Protein AF-A0A835VQT1-F1 (afdb_monomer_lite)

Foldseek 3Di:
DDPLPPAFLPHVVLVVVLVVLVVVLVVVLVVLVVLVVVLVVCVVPVVVVVDDPVRSVVSVVVSVVVNVLSVLLNVLSCLLNPDDPDDPPVRVVVVVVDPVVVVVVVVVVVVSRVVNSVSVVVVVVSVVVVVVVVVVVVVVVVVVVVVVVVVVVVVVVVVVVVVVVVVVVVVVVVVVPDVVVVVVVVVVVVVVVVVVVVVVD

pLDDT: mean 79.51, std 12.76, range [36.41, 96.0]

Secondary structure (DSSP, 8-state):
--TTTT--TT-HHHHHHHHHHHHHHHHHHHHHHHHHHHHHHHHHSGGGTT--HHHHHHHHHHHHHHHHHHHHHHHHHHHHHSPPP---HHHHHHHTT-HHHHHHHHHHHHHHHHHHHHHHHHHHHHHHHHHHHHHHHHHHHHHHHHHHHHHHHHHHHHHHHHHHHHHHHHHHHHHHT-HHHHHHHHHHHHHHHHHHHHH--

Sequence (201 aa):
MSRFHGLTATNPERKKIAQSVEEGCGSLSWQLNELDTAVDRASENPQRFNLTPEELSSRRRWITNTRRQLDGMKDTLRTATAPPPAVSAAESKAIAQNDKFLTGQYESQQLVMKRQDADLEDIEQAVIRIGRQGREIGNELAEQERMLDELDQDVDTTGSRLKAAQKKMSELIRKSGSNTQLVLIVVLIVILVVLATFAFM

Structure (mmCIF, N/CA/C/O backbone):
data_AF-A0A835VQT1-F1
#
_entry.id   AF-A0A835VQT1-F1
#
loop_
_atom_site.group_PDB
_atom_site.id
_atom_site.type_symbol
_atom_site.label_atom_id
_atom_site.label_alt_id
_atom_site.label_comp_id
_atom_site.label_asym_id
_atom_site.label_entity_id
_atom_site.label_seq_id
_atom_site.pdbx_PDB_ins_code
_atom_site.Cartn_x
_atom_site.Cartn_y
_atom_site.Cartn_z
_atom_site.occupancy
_atom_site.B_iso_or_equiv
_atom_site.auth_seq_id
_atom_site.auth_comp_id
_atom_site.auth_asym_id
_atom_site.auth_atom_id
_atom_site.pdbx_PDB_model_num
ATOM 1 N N . MET A 1 1 ? 12.336 17.654 -17.104 1.00 36.41 1 MET A N 1
ATOM 2 C CA . MET A 1 1 ? 13.229 17.247 -18.206 1.00 36.41 1 MET A CA 1
ATOM 3 C C . MET A 1 1 ? 13.806 15.892 -17.855 1.00 36.41 1 MET A C 1
ATOM 5 O O . MET A 1 1 ? 14.481 15.776 -16.837 1.00 36.41 1 MET A O 1
ATOM 9 N N . SER A 1 2 ? 13.406 14.872 -18.610 1.00 45.12 2 SER A N 1
ATOM 10 C CA . SER A 1 2 ? 13.631 13.456 -18.321 1.00 45.12 2 SER A CA 1
ATOM 11 C C . SER A 1 2 ? 15.121 13.117 -18.306 1.00 45.12 2 SER A C 1
ATOM 13 O O . SER A 1 2 ? 15.810 13.293 -19.307 1.00 45.12 2 SER A O 1
ATOM 15 N N . ARG A 1 3 ? 15.618 12.606 -17.168 1.00 55.72 3 ARG A N 1
ATOM 16 C CA . ARG A 1 3 ? 17.022 12.172 -16.978 1.00 55.72 3 ARG A CA 1
ATOM 17 C C . ARG A 1 3 ? 17.429 11.012 -17.901 1.00 55.72 3 ARG A C 1
ATOM 19 O O . ARG A 1 3 ? 18.601 10.668 -17.948 1.00 55.72 3 ARG A O 1
ATOM 26 N N . PHE A 1 4 ? 16.469 10.425 -18.612 1.00 51.81 4 PHE A N 1
ATOM 27 C CA . PHE A 1 4 ? 16.643 9.267 -19.485 1.00 51.81 4 PHE A CA 1
ATOM 28 C C . PHE A 1 4 ? 16.870 9.630 -20.963 1.00 51.81 4 PHE A C 1
ATOM 30 O O . PHE A 1 4 ? 17.286 8.776 -21.741 1.00 51.81 4 PHE A O 1
ATOM 37 N N . HIS A 1 5 ? 16.658 10.891 -21.361 1.00 43.97 5 HIS A N 1
ATOM 38 C CA . HIS A 1 5 ? 16.807 11.331 -22.752 1.00 43.97 5 HIS A CA 1
ATOM 39 C C . HIS A 1 5 ? 18.293 11.588 -23.077 1.00 43.97 5 HIS A C 1
ATOM 41 O O . HIS A 1 5 ? 18.763 12.722 -23.036 1.00 43.97 5 HIS A O 1
ATOM 47 N N . GLY A 1 6 ? 19.067 10.525 -23.321 1.00 49.94 6 GLY A N 1
ATOM 48 C CA . GLY A 1 6 ? 20.482 10.655 -23.713 1.00 49.94 6 GLY A CA 1
ATOM 49 C C . GLY A 1 6 ? 21.398 9.453 -23.462 1.00 49.94 6 GLY A C 1
ATOM 50 O O . GLY A 1 6 ? 22.614 9.576 -23.594 1.00 49.94 6 GLY A O 1
ATOM 51 N N . LEU A 1 7 ? 20.863 8.289 -23.098 1.00 46.88 7 LEU A N 1
ATOM 52 C CA . LEU A 1 7 ? 21.665 7.133 -22.702 1.00 46.88 7 LEU A CA 1
ATOM 53 C C . LEU A 1 7 ? 21.797 6.133 -23.855 1.00 46.88 7 LEU A C 1
ATOM 55 O O . LEU A 1 7 ? 21.093 5.134 -23.911 1.00 46.88 7 LEU A O 1
ATOM 59 N N . THR A 1 8 ? 22.721 6.387 -24.780 1.00 49.78 8 THR A N 1
ATOM 60 C CA . THR A 1 8 ? 23.045 5.446 -25.864 1.00 49.78 8 THR A CA 1
ATOM 61 C C . THR A 1 8 ? 23.535 4.091 -25.324 1.00 49.78 8 THR A C 1
ATOM 63 O O . THR A 1 8 ? 24.129 3.993 -24.251 1.00 49.78 8 THR A O 1
ATOM 66 N N . ALA A 1 9 ? 23.275 3.007 -26.060 1.00 52.81 9 ALA A N 1
ATOM 67 C CA . ALA A 1 9 ? 23.357 1.623 -25.575 1.00 52.81 9 ALA A CA 1
ATOM 68 C C . ALA A 1 9 ? 24.743 1.124 -25.102 1.00 52.81 9 ALA A C 1
ATOM 70 O O . ALA A 1 9 ? 24.804 0.131 -24.379 1.00 52.81 9 ALA A O 1
ATOM 71 N N . THR A 1 10 ? 25.837 1.802 -25.460 1.00 51.84 10 THR A N 1
ATOM 72 C CA . THR A 1 10 ? 27.212 1.541 -24.980 1.00 51.84 10 THR A CA 1
ATOM 73 C C . THR A 1 10 ? 27.559 2.275 -23.682 1.00 51.84 10 THR A C 1
ATOM 75 O O . THR A 1 10 ? 28.679 2.160 -23.184 1.00 51.84 10 THR A O 1
ATOM 78 N N . ASN A 1 11 ? 26.618 3.032 -23.117 1.00 63.44 11 ASN A N 1
ATOM 79 C CA . ASN A 1 11 ? 26.880 3.904 -21.988 1.00 63.44 11 ASN A CA 1
ATOM 80 C C . ASN A 1 11 ? 26.931 3.106 -20.663 1.00 63.44 11 ASN A C 1
ATOM 82 O O . ASN A 1 11 ? 25.932 2.475 -20.292 1.00 63.44 11 ASN A O 1
ATOM 86 N N . PRO A 1 12 ? 28.048 3.142 -19.906 1.00 66.25 12 PRO A N 1
ATOM 87 C CA . PRO A 1 12 ? 28.141 2.537 -18.572 1.00 66.25 12 PRO A CA 1
ATOM 88 C C . PRO A 1 12 ? 27.043 3.021 -17.609 1.00 66.25 12 PRO A C 1
ATOM 90 O O . PRO A 1 12 ? 26.689 2.304 -16.671 1.00 66.25 12 PRO A O 1
ATOM 93 N N . GLU A 1 13 ? 26.446 4.188 -17.860 1.00 67.00 13 GLU A N 1
ATOM 94 C CA . GLU A 1 13 ? 25.299 4.687 -17.106 1.00 67.00 13 GLU A CA 1
ATOM 95 C C . GLU A 1 13 ? 24.033 3.838 -17.278 1.00 67.00 13 GLU A C 1
ATOM 97 O O . GLU A 1 13 ? 23.327 3.655 -16.291 1.00 67.00 13 GLU A O 1
ATOM 102 N N . ARG A 1 14 ? 23.766 3.229 -18.447 1.00 67.81 14 ARG A N 1
ATOM 103 C CA . ARG A 1 14 ? 22.626 2.296 -18.601 1.00 67.81 14 ARG A CA 1
ATOM 104 C C . ARG A 1 14 ? 22.776 1.087 -17.699 1.00 67.81 14 ARG A C 1
ATOM 106 O O . ARG A 1 14 ? 21.822 0.691 -17.041 1.00 67.81 14 ARG A O 1
ATOM 113 N N . LYS A 1 15 ? 23.982 0.518 -17.642 1.00 73.31 15 LYS A N 1
ATOM 114 C CA . LYS A 1 15 ? 24.279 -0.623 -16.770 1.00 73.31 15 LYS A CA 1
ATOM 115 C C . LYS A 1 15 ? 24.118 -0.239 -15.299 1.00 73.31 15 LYS A C 1
ATOM 117 O O . LYS A 1 15 ? 23.551 -1.004 -14.531 1.00 73.31 15 LYS A O 1
ATOM 122 N N . LYS A 1 16 ? 24.561 0.965 -14.928 1.00 77.50 16 LYS A N 1
ATOM 123 C CA . LYS A 1 16 ? 24.444 1.493 -13.563 1.00 77.50 16 LYS A CA 1
ATOM 124 C C . LYS A 1 16 ? 22.993 1.778 -13.162 1.00 77.50 16 LYS A C 1
ATOM 126 O O . LYS A 1 16 ? 22.591 1.460 -12.048 1.00 77.50 16 LYS A O 1
ATOM 131 N N . ILE A 1 17 ? 22.204 2.353 -14.067 1.00 75.94 17 ILE A N 1
ATOM 132 C CA . ILE A 1 17 ? 20.769 2.586 -13.871 1.00 75.94 17 ILE A CA 1
ATOM 133 C C . ILE A 1 17 ? 20.044 1.257 -13.767 1.00 75.94 17 ILE A C 1
ATOM 135 O O . ILE A 1 17 ? 19.247 1.079 -12.854 1.00 75.94 17 ILE A O 1
ATOM 139 N N . ALA A 1 18 ? 20.348 0.313 -14.652 1.00 78.19 18 ALA A N 1
ATOM 140 C CA . ALA A 1 18 ? 19.691 -0.970 -14.615 1.00 78.19 18 ALA A CA 1
ATOM 141 C C . ALA A 1 18 ? 20.005 -1.742 -13.333 1.00 78.19 18 ALA A C 1
ATOM 143 O O . ALA A 1 18 ? 19.095 -2.260 -12.702 1.00 78.19 18 ALA A O 1
ATOM 144 N N . GLN A 1 19 ? 21.262 -1.719 -12.892 1.00 83.06 19 GLN A N 1
ATOM 145 C CA . GLN A 1 19 ? 21.657 -2.272 -11.603 1.00 83.06 19 GLN A CA 1
ATOM 146 C C . GLN A 1 19 ? 20.902 -1.601 -10.440 1.00 83.06 19 GLN A C 1
ATOM 148 O O . GLN A 1 19 ? 20.389 -2.292 -9.571 1.00 83.06 19 GLN A O 1
ATOM 153 N N . SER A 1 20 ? 20.765 -0.272 -10.450 1.00 84.31 20 SER A N 1
ATOM 154 C CA . SER A 1 20 ? 19.998 0.464 -9.432 1.00 84.31 20 SER A CA 1
ATOM 155 C C . SER A 1 20 ? 18.509 0.087 -9.425 1.00 84.31 20 SER A C 1
ATOM 157 O O . SER A 1 20 ? 17.917 -0.105 -8.363 1.00 84.31 20 SER A O 1
ATOM 159 N N . VAL A 1 21 ? 17.900 -0.080 -10.605 1.00 83.06 21 VAL A N 1
ATOM 160 C CA . VAL A 1 21 ? 16.512 -0.549 -10.730 1.00 83.06 21 VAL A CA 1
ATOM 161 C C . VAL A 1 21 ? 16.386 -1.997 -10.258 1.00 83.06 21 VAL A C 1
ATOM 163 O O . VAL A 1 21 ? 15.416 -2.316 -9.580 1.00 83.06 21 VAL A O 1
ATOM 166 N N . GLU A 1 22 ? 17.354 -2.866 -10.549 1.00 85.62 22 GLU A N 1
ATOM 167 C CA . GLU A 1 22 ? 17.366 -4.261 -10.095 1.00 85.62 22 GLU A CA 1
ATOM 168 C C . GLU A 1 22 ? 17.497 -4.369 -8.568 1.00 85.62 22 GLU A C 1
ATOM 170 O O . GLU A 1 22 ? 16.717 -5.080 -7.932 1.00 85.62 22 GLU A O 1
ATOM 175 N N . GLU A 1 23 ? 18.420 -3.611 -7.970 1.00 87.69 23 GLU A N 1
ATOM 176 C CA . GLU A 1 23 ? 18.597 -3.498 -6.517 1.00 87.69 23 GLU A CA 1
ATOM 177 C C . GLU A 1 23 ? 17.329 -2.947 -5.847 1.00 87.69 23 GLU A C 1
ATOM 179 O O . GLU A 1 23 ? 16.841 -3.504 -4.858 1.00 87.69 23 GLU A O 1
ATOM 184 N N . GLY A 1 24 ? 16.740 -1.896 -6.428 1.00 85.31 24 GLY A N 1
ATOM 185 C CA . GLY A 1 24 ? 15.472 -1.324 -5.988 1.00 85.31 24 GLY A CA 1
ATOM 186 C C . GLY A 1 24 ? 14.320 -2.325 -6.070 1.00 85.31 24 GLY A C 1
ATOM 187 O O . GLY A 1 24 ? 13.560 -2.458 -5.111 1.00 85.31 24 GLY A O 1
ATOM 188 N N . CYS A 1 25 ? 14.221 -3.084 -7.166 1.00 89.12 25 CYS A N 1
ATOM 189 C CA . CYS A 1 25 ? 13.206 -4.121 -7.324 1.00 89.12 25 CYS A CA 1
ATOM 190 C C . CYS A 1 25 ? 13.387 -5.255 -6.308 1.00 89.12 25 CYS A C 1
ATOM 192 O O . CYS A 1 25 ? 12.408 -5.741 -5.746 1.00 89.12 25 CYS A O 1
ATOM 194 N N . GLY A 1 26 ? 14.629 -5.657 -6.025 1.00 88.44 26 GLY A N 1
ATOM 195 C CA . GLY A 1 26 ? 14.936 -6.641 -4.987 1.00 88.44 26 GLY A CA 1
ATOM 196 C C . GLY A 1 26 ? 14.499 -6.175 -3.596 1.00 88.44 26 GLY A C 1
ATOM 197 O O . GLY A 1 26 ? 13.825 -6.915 -2.878 1.00 88.44 26 GLY A O 1
ATOM 198 N N . SER A 1 27 ? 14.808 -4.923 -3.251 1.00 91.88 27 SER A N 1
ATOM 199 C CA . SER A 1 27 ? 14.382 -4.302 -1.992 1.00 91.88 27 SER A CA 1
ATOM 200 C C . SER A 1 27 ? 12.856 -4.235 -1.872 1.00 91.88 27 SER A C 1
ATOM 202 O O . SER A 1 27 ? 12.291 -4.667 -0.867 1.00 91.88 27 SER A O 1
ATOM 204 N N . LEU A 1 28 ? 12.165 -3.783 -2.925 1.00 88.88 28 LEU A N 1
ATOM 205 C CA . LEU A 1 28 ? 10.703 -3.705 -2.943 1.00 88.88 28 LEU A CA 1
ATOM 206 C C . LEU A 1 28 ? 10.051 -5.088 -2.848 1.00 88.88 28 LEU A C 1
ATOM 208 O O . LEU A 1 28 ? 9.060 -5.251 -2.144 1.00 88.88 28 LEU A O 1
ATOM 212 N N . SER A 1 29 ? 10.616 -6.099 -3.514 1.00 92.94 29 SER A N 1
ATOM 213 C CA . SER A 1 29 ? 10.130 -7.478 -3.422 1.00 92.94 29 SER A CA 1
ATOM 214 C C . SER A 1 29 ? 10.204 -8.003 -1.991 1.00 92.94 29 SER A C 1
ATOM 216 O O . SER A 1 29 ? 9.291 -8.699 -1.547 1.00 92.94 29 SER A O 1
ATOM 218 N N . TRP A 1 30 ? 11.286 -7.690 -1.275 1.00 93.56 30 TRP A N 1
ATOM 219 C CA . TRP A 1 30 ? 11.430 -8.063 0.127 1.00 93.56 30 TRP A CA 1
ATOM 220 C C . TRP A 1 30 ? 10.405 -7.331 1.005 1.00 93.56 30 TRP A C 1
ATOM 222 O O . TRP A 1 30 ? 9.707 -7.971 1.788 1.00 93.56 30 TRP A O 1
ATOM 232 N N . GLN A 1 31 ? 10.228 -6.020 0.809 1.00 94.00 31 GLN A N 1
ATOM 233 C CA . GLN A 1 31 ? 9.228 -5.230 1.540 1.00 94.00 31 GLN A CA 1
ATOM 234 C C . GLN A 1 31 ? 7.798 -5.726 1.295 1.00 94.00 31 GLN A C 1
ATOM 236 O O . GLN A 1 31 ? 7.010 -5.819 2.231 1.00 94.00 31 GLN A O 1
ATOM 241 N N . LEU A 1 32 ? 7.458 -6.090 0.054 1.00 94.69 32 LEU A N 1
ATOM 242 C CA . LEU A 1 32 ? 6.153 -6.667 -0.278 1.00 94.69 32 LEU A CA 1
ATOM 243 C C . LEU A 1 32 ? 5.918 -7.999 0.433 1.00 94.69 32 LEU A C 1
ATOM 245 O O . LEU A 1 32 ? 4.799 -8.258 0.861 1.00 94.69 32 LEU A O 1
ATOM 249 N N . ASN A 1 33 ? 6.952 -8.830 0.580 1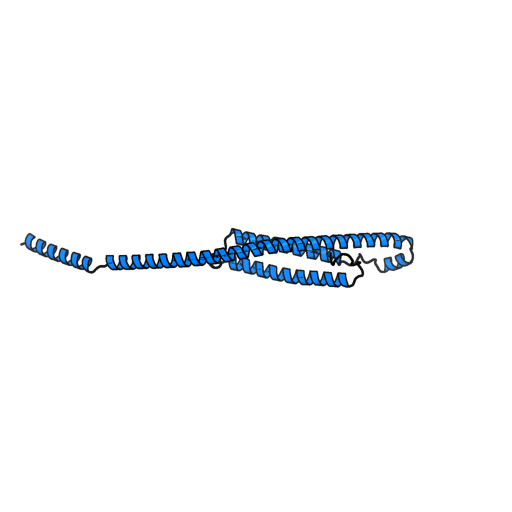.00 95.25 33 ASN A N 1
ATOM 250 C CA . ASN A 1 33 ? 6.852 -10.078 1.331 1.00 95.25 33 ASN A CA 1
ATOM 251 C C . ASN A 1 33 ? 6.610 -9.834 2.829 1.00 95.25 33 ASN A C 1
ATOM 253 O O . ASN A 1 33 ? 5.822 -10.543 3.456 1.00 95.25 33 ASN A O 1
ATOM 257 N N . GLU A 1 34 ? 7.256 -8.815 3.398 1.00 94.44 34 GLU A N 1
ATOM 258 C CA . GLU A 1 34 ? 7.031 -8.440 4.795 1.00 94.44 34 GLU A CA 1
ATOM 259 C C . GLU A 1 34 ? 5.619 -7.875 5.003 1.00 94.44 34 GLU A C 1
ATOM 261 O O . GLU A 1 34 ? 4.941 -8.249 5.958 1.00 94.44 34 GLU A O 1
ATOM 266 N N . LEU A 1 35 ? 5.130 -7.041 4.077 1.00 92.81 35 LEU A N 1
ATOM 267 C CA . LEU A 1 35 ? 3.757 -6.529 4.107 1.00 92.81 35 LEU A CA 1
ATOM 268 C C . LEU A 1 35 ? 2.718 -7.648 3.973 1.00 92.81 35 LEU A C 1
ATOM 270 O O . LEU A 1 35 ? 1.708 -7.609 4.668 1.00 92.81 35 LEU A O 1
ATOM 274 N N . ASP A 1 36 ? 2.964 -8.652 3.132 1.00 94.81 36 ASP A N 1
ATOM 275 C CA . ASP A 1 36 ? 2.089 -9.827 2.992 1.00 94.81 36 ASP A CA 1
ATOM 276 C C . ASP A 1 36 ? 2.020 -10.616 4.304 1.00 94.81 36 ASP A C 1
ATOM 278 O O . ASP A 1 36 ? 0.939 -10.884 4.826 1.00 94.81 36 ASP A O 1
ATOM 282 N N . THR A 1 37 ? 3.179 -10.847 4.926 1.00 95.12 37 THR A N 1
ATOM 283 C CA . THR A 1 37 ? 3.271 -11.495 6.242 1.00 95.12 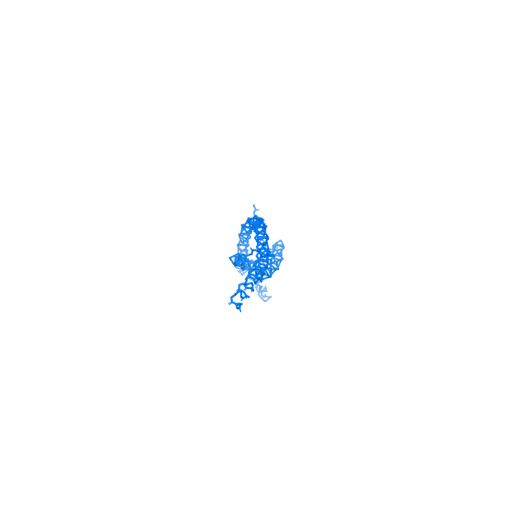37 THR A CA 1
ATOM 284 C C . THR A 1 37 ? 2.563 -10.675 7.328 1.00 95.12 37 THR A C 1
ATOM 286 O O . THR A 1 37 ? 1.898 -11.227 8.207 1.00 95.12 37 THR A O 1
ATOM 289 N N . ALA A 1 38 ? 2.688 -9.346 7.292 1.00 91.94 38 ALA A N 1
ATOM 290 C CA . ALA A 1 38 ? 1.999 -8.458 8.221 1.00 91.94 38 ALA A CA 1
ATOM 291 C C . ALA A 1 38 ? 0.476 -8.510 8.029 1.00 91.94 38 ALA A C 1
ATOM 293 O O . ALA A 1 38 ? -0.257 -8.549 9.015 1.00 91.94 38 ALA A O 1
ATOM 294 N N . VAL A 1 39 ? -0.001 -8.563 6.781 1.00 92.69 39 VAL A N 1
ATOM 295 C CA . VAL A 1 39 ? -1.425 -8.726 6.454 1.00 92.69 39 VAL A CA 1
ATOM 296 C C . VAL A 1 39 ? -1.947 -10.085 6.918 1.00 92.69 39 VAL A C 1
ATOM 298 O O . VAL A 1 39 ? -3.043 -10.142 7.473 1.00 92.69 39 VAL A O 1
ATOM 301 N N . ASP A 1 40 ? -1.169 -11.158 6.768 1.00 93.19 40 ASP A N 1
ATOM 302 C CA . ASP A 1 40 ? -1.534 -12.487 7.266 1.00 93.19 40 ASP A CA 1
ATOM 303 C C . ASP A 1 40 ? -1.690 -12.489 8.790 1.00 93.19 40 ASP A C 1
ATOM 305 O O . ASP A 1 40 ? -2.765 -12.823 9.292 1.00 93.19 40 ASP A O 1
ATOM 309 N N . ARG A 1 41 ? -0.688 -12.000 9.529 1.00 91.31 41 ARG A N 1
ATOM 310 C CA . ARG A 1 41 ? -0.759 -11.881 10.998 1.00 91.31 41 ARG A CA 1
ATOM 311 C C . ARG A 1 41 ? -1.911 -10.990 11.457 1.00 91.31 41 ARG A C 1
ATOM 313 O O . ARG A 1 41 ? -2.573 -11.283 12.450 1.00 91.31 41 ARG A O 1
ATOM 320 N N . ALA A 1 42 ? -2.162 -9.894 10.746 1.00 88.88 42 ALA A N 1
ATOM 321 C CA . ALA A 1 42 ? -3.265 -8.999 11.066 1.00 88.88 42 ALA A CA 1
ATOM 322 C C . ALA A 1 42 ? -4.633 -9.652 10.792 1.00 88.88 42 ALA A C 1
ATOM 324 O O . ALA A 1 42 ? -5.592 -9.388 11.515 1.00 88.88 42 ALA A O 1
ATOM 325 N N . SER A 1 43 ? -4.714 -10.550 9.802 1.00 90.62 43 SER A N 1
ATOM 326 C CA . SER A 1 43 ? -5.932 -11.304 9.491 1.00 90.62 43 SER A CA 1
ATOM 327 C C . SER A 1 43 ? -6.275 -12.392 10.515 1.00 90.62 43 SER A C 1
ATOM 329 O O . SER A 1 43 ? -7.440 -12.761 10.627 1.00 90.62 43 SER A O 1
ATOM 331 N N . GLU A 1 44 ? -5.303 -12.861 11.304 1.00 91.94 44 GLU A N 1
ATOM 332 C CA . GLU A 1 44 ? -5.541 -13.812 12.402 1.00 91.94 44 GLU A CA 1
ATOM 333 C C . GLU A 1 44 ? -6.287 -13.173 13.582 1.00 91.94 44 GLU A C 1
ATOM 335 O O . GLU A 1 44 ? -7.057 -13.846 14.262 1.00 91.94 44 GLU A O 1
ATOM 340 N N . ASN A 1 45 ? -6.079 -11.874 13.830 1.00 89.31 45 ASN A N 1
ATOM 341 C CA . ASN A 1 45 ? -6.773 -11.127 14.885 1.00 89.31 45 ASN A CA 1
ATOM 342 C C . ASN A 1 45 ? -7.225 -9.734 14.406 1.00 89.31 45 ASN A C 1
ATOM 344 O O . ASN A 1 45 ? -6.731 -8.725 14.919 1.00 89.31 45 ASN A O 1
ATOM 348 N N . PRO A 1 46 ? -8.201 -9.641 13.480 1.00 85.00 46 PRO A N 1
ATOM 349 C CA . PRO A 1 46 ? -8.595 -8.367 12.871 1.00 85.00 46 PRO A CA 1
ATOM 350 C C . PRO A 1 46 ? -9.123 -7.352 13.890 1.00 85.00 46 PRO A C 1
ATOM 352 O O . PRO A 1 46 ? -8.848 -6.163 13.769 1.00 85.00 46 PRO A O 1
ATOM 355 N N . GLN A 1 47 ? -9.812 -7.823 14.939 1.00 84.31 47 GLN A N 1
ATOM 356 C CA . GLN A 1 47 ? -10.370 -6.968 15.995 1.00 84.31 47 GLN A CA 1
ATOM 357 C C . GLN A 1 47 ? -9.305 -6.251 16.827 1.00 84.31 47 GLN A C 1
ATOM 359 O O . GLN A 1 47 ? -9.559 -5.166 17.326 1.00 84.31 47 GLN A O 1
ATOM 364 N N . ARG A 1 48 ? -8.100 -6.821 16.969 1.00 83.06 48 ARG A N 1
ATOM 365 C CA . ARG A 1 48 ? -7.003 -6.159 17.691 1.00 83.06 48 ARG A CA 1
ATOM 366 C C . ARG A 1 48 ? -6.454 -4.961 16.914 1.00 83.06 48 ARG A C 1
ATOM 368 O O . ARG A 1 48 ? -5.909 -4.041 17.512 1.00 83.06 48 ARG A O 1
ATOM 375 N N . PHE A 1 49 ? -6.558 -5.015 15.591 1.00 81.12 49 PHE A N 1
ATOM 376 C CA . PHE A 1 49 ? -6.023 -4.015 14.673 1.00 81.12 49 PHE A CA 1
ATOM 377 C C . PHE A 1 49 ? -7.122 -3.154 14.041 1.00 81.12 49 PHE A C 1
ATOM 379 O O . PHE A 1 49 ? -6.815 -2.368 13.151 1.00 81.12 49 PHE A O 1
ATOM 386 N N . ASN A 1 50 ? -8.378 -3.319 14.476 1.00 82.12 50 ASN A N 1
ATOM 387 C CA . ASN A 1 50 ? -9.557 -2.653 13.923 1.00 82.12 50 ASN A CA 1
ATOM 388 C C . ASN A 1 50 ? -9.655 -2.756 12.390 1.00 82.12 50 ASN A C 1
ATOM 390 O O . ASN A 1 50 ? -9.995 -1.790 11.720 1.00 82.12 50 ASN A O 1
ATOM 394 N N . LEU A 1 51 ? -9.347 -3.932 11.831 1.00 83.88 51 LEU A N 1
ATOM 395 C CA . LEU A 1 51 ? -9.353 -4.152 10.383 1.00 83.88 51 LEU A CA 1
ATOM 396 C C . LEU A 1 51 ? -10.659 -4.777 9.903 1.00 83.88 51 LEU A C 1
ATOM 398 O O . LEU A 1 51 ? -11.101 -5.808 10.422 1.00 83.88 51 LEU A O 1
ATOM 402 N N . THR A 1 52 ? -11.221 -4.201 8.845 1.00 87.19 52 THR A N 1
ATOM 403 C CA . THR A 1 52 ? -12.378 -4.757 8.137 1.00 87.19 52 THR A CA 1
ATOM 404 C C . THR A 1 52 ? -11.963 -5.822 7.105 1.00 87.19 52 THR A C 1
ATOM 406 O O . THR A 1 52 ? -10.837 -5.804 6.584 1.00 87.19 52 THR A O 1
ATOM 409 N N . PRO A 1 53 ? -12.855 -6.770 6.759 1.00 84.12 53 PRO A N 1
ATOM 410 C CA . PRO A 1 53 ? -12.620 -7.718 5.667 1.00 84.12 53 PRO A CA 1
ATOM 411 C C . PRO A 1 53 ? -12.335 -7.030 4.321 1.00 84.12 53 PRO A C 1
ATOM 413 O O . PRO A 1 53 ? -11.482 -7.483 3.550 1.00 84.12 53 PRO A O 1
ATOM 416 N N . GLU A 1 54 ? -13.013 -5.916 4.047 1.00 83.12 54 GLU A N 1
ATOM 417 C CA . GLU A 1 54 ? -12.850 -5.107 2.843 1.00 83.12 54 GLU A CA 1
ATOM 418 C C . GLU A 1 54 ? -11.436 -4.514 2.749 1.00 83.12 54 GLU A C 1
ATOM 420 O O . GLU A 1 54 ? -10.799 -4.601 1.691 1.00 83.12 54 GLU A O 1
ATOM 425 N N . GLU A 1 55 ? -10.894 -3.991 3.849 1.00 83.56 55 GLU A N 1
ATOM 426 C CA . GLU A 1 55 ? -9.525 -3.465 3.907 1.00 83.56 55 GLU A CA 1
ATOM 427 C C . GLU A 1 55 ? -8.479 -4.556 3.722 1.00 83.56 55 GLU A C 1
ATOM 429 O O . GLU A 1 55 ? -7.556 -4.387 2.924 1.00 83.56 55 GLU A O 1
ATOM 434 N N . LEU A 1 56 ? -8.625 -5.701 4.398 1.00 88.31 56 LEU A N 1
ATOM 435 C CA . LEU A 1 56 ? -7.722 -6.841 4.214 1.00 88.31 56 LEU A CA 1
ATOM 436 C C . LEU A 1 56 ? -7.710 -7.298 2.750 1.00 88.31 56 LEU A C 1
ATOM 438 O O . LEU A 1 56 ? -6.643 -7.542 2.180 1.00 88.31 56 LEU A O 1
ATOM 442 N N . SER A 1 57 ? -8.880 -7.350 2.108 1.00 86.69 57 SER A N 1
ATOM 443 C CA . SER A 1 57 ? -8.991 -7.694 0.688 1.00 86.69 57 SER A CA 1
ATOM 444 C C . SER A 1 57 ? -8.309 -6.659 -0.218 1.00 86.69 57 SER A C 1
ATOM 446 O O . SER A 1 57 ? -7.633 -7.026 -1.183 1.00 86.69 57 SER A O 1
ATOM 448 N N . SER A 1 58 ? -8.421 -5.372 0.120 1.00 86.38 58 SER A N 1
ATOM 449 C CA . SER A 1 58 ? -7.803 -4.267 -0.617 1.00 86.38 58 SER A CA 1
ATOM 450 C C . SER A 1 58 ? -6.281 -4.286 -0.475 1.00 86.38 58 SER A C 1
ATOM 452 O O . SER A 1 58 ? -5.574 -4.183 -1.480 1.00 86.38 58 SER A O 1
ATOM 454 N N . ARG A 1 59 ? -5.770 -4.536 0.738 1.00 89.69 59 ARG A N 1
ATOM 455 C CA . ARG A 1 59 ? -4.336 -4.699 1.025 1.00 89.69 59 ARG A CA 1
ATOM 456 C C . ARG A 1 59 ? -3.747 -5.884 0.257 1.00 89.69 59 ARG A C 1
ATOM 458 O O . ARG A 1 59 ? -2.756 -5.712 -0.449 1.00 89.69 59 ARG A O 1
ATOM 465 N N . ARG A 1 60 ? -4.400 -7.054 0.280 1.00 93.19 60 ARG A N 1
ATOM 466 C CA . ARG A 1 60 ? -3.970 -8.232 -0.506 1.00 93.19 60 ARG A CA 1
ATOM 467 C C . ARG A 1 60 ? -3.969 -7.961 -2.012 1.00 93.19 60 ARG A C 1
ATOM 469 O O . ARG A 1 60 ? -3.034 -8.347 -2.720 1.00 93.19 60 ARG A O 1
ATOM 476 N N . ARG A 1 61 ? -4.997 -7.271 -2.519 1.00 91.44 61 ARG A N 1
ATOM 477 C CA . ARG A 1 61 ? -5.091 -6.903 -3.941 1.00 91.44 61 ARG A CA 1
ATOM 478 C C . ARG A 1 61 ? -3.978 -5.942 -4.346 1.00 91.44 61 ARG A C 1
ATOM 480 O O . ARG A 1 61 ? -3.395 -6.125 -5.413 1.00 91.44 61 ARG A O 1
ATOM 487 N N . TRP A 1 62 ? -3.663 -4.962 -3.503 1.00 90.12 62 TRP A N 1
ATOM 488 C CA . TRP A 1 62 ? -2.562 -4.036 -3.745 1.00 90.12 62 TRP A CA 1
ATOM 489 C C . TRP A 1 62 ? -1.216 -4.762 -3.769 1.00 90.12 62 TRP A C 1
ATOM 491 O O . TRP A 1 62 ? -0.504 -4.639 -4.759 1.00 90.12 62 TRP A O 1
ATOM 501 N N . ILE A 1 63 ? -0.916 -5.599 -2.767 1.00 94.00 63 ILE A N 1
ATOM 502 C CA . ILE A 1 63 ? 0.324 -6.398 -2.729 1.00 94.00 63 ILE A CA 1
ATOM 503 C C . ILE A 1 63 ? 0.468 -7.220 -4.017 1.00 94.00 63 ILE A C 1
ATOM 505 O O . ILE A 1 63 ? 1.520 -7.210 -4.655 1.00 94.00 63 ILE A O 1
ATOM 509 N N . THR A 1 64 ? -0.614 -7.872 -4.453 1.00 92.69 64 THR A N 1
ATOM 510 C CA . THR A 1 64 ? -0.628 -8.668 -5.689 1.00 92.69 64 THR A CA 1
ATOM 511 C C . THR A 1 64 ? -0.382 -7.814 -6.937 1.00 92.69 64 THR A C 1
ATOM 513 O O . THR A 1 64 ? 0.390 -8.206 -7.812 1.00 92.69 64 THR A O 1
ATOM 516 N N . ASN A 1 65 ? -1.027 -6.649 -7.045 1.00 91.50 65 ASN A N 1
ATOM 517 C CA . ASN A 1 65 ? -0.867 -5.753 -8.191 1.00 91.50 65 ASN A CA 1
ATOM 518 C C . ASN A 1 65 ? 0.549 -5.164 -8.256 1.00 91.50 65 ASN A C 1
ATOM 520 O O . ASN A 1 65 ? 1.168 -5.159 -9.318 1.00 91.50 65 ASN A O 1
ATOM 524 N N . THR A 1 66 ? 1.087 -4.731 -7.115 1.00 88.88 66 THR A N 1
ATOM 525 C CA . THR A 1 66 ? 2.447 -4.194 -7.015 1.00 88.88 66 THR A CA 1
ATOM 526 C C . THR A 1 66 ? 3.481 -5.265 -7.350 1.00 88.88 66 THR A C 1
ATOM 528 O O . THR A 1 66 ? 4.421 -4.979 -8.083 1.00 88.88 66 THR A O 1
ATOM 531 N N . ARG A 1 67 ? 3.276 -6.519 -6.917 1.00 93.69 67 ARG A N 1
ATOM 532 C CA . ARG A 1 67 ? 4.147 -7.648 -7.283 1.00 93.69 67 ARG A CA 1
ATOM 533 C C . ARG A 1 67 ? 4.163 -7.888 -8.797 1.00 93.69 67 ARG A C 1
ATOM 535 O O . ARG A 1 67 ? 5.234 -7.957 -9.379 1.00 93.69 67 ARG A O 1
ATOM 542 N N . ARG A 1 68 ? 2.997 -7.886 -9.457 1.00 91.19 68 ARG A N 1
ATOM 543 C CA . ARG A 1 68 ? 2.918 -8.014 -10.928 1.00 91.19 68 ARG A CA 1
ATOM 544 C C . ARG A 1 68 ? 3.622 -6.878 -11.666 1.00 91.19 68 ARG A C 1
ATOM 546 O O . ARG A 1 68 ? 4.262 -7.119 -12.683 1.00 91.19 68 ARG A O 1
ATOM 553 N N . GLN A 1 69 ? 3.496 -5.645 -11.179 1.00 87.12 69 GLN A N 1
ATOM 554 C CA . GLN A 1 69 ? 4.190 -4.500 -11.776 1.00 87.12 69 GLN A CA 1
ATOM 555 C C . GLN A 1 69 ? 5.705 -4.606 -11.589 1.00 87.12 69 GLN A C 1
ATOM 557 O O . GLN A 1 69 ? 6.451 -4.300 -12.514 1.00 87.12 69 GLN A O 1
ATOM 562 N N . LEU A 1 70 ? 6.149 -5.086 -10.427 1.00 91.19 70 LEU A N 1
ATOM 563 C CA . LEU A 1 70 ? 7.556 -5.332 -10.127 1.00 91.19 70 LEU A CA 1
ATOM 564 C C . LEU A 1 70 ? 8.155 -6.415 -11.031 1.00 91.19 70 LEU A C 1
ATOM 566 O O . LEU A 1 70 ? 9.249 -6.233 -11.563 1.00 91.19 70 LEU A O 1
ATOM 570 N N . ASP A 1 71 ? 7.421 -7.509 -11.238 1.00 87.81 71 ASP A N 1
ATOM 571 C CA . ASP A 1 71 ? 7.813 -8.583 -12.152 1.00 87.81 71 ASP A CA 1
ATOM 572 C C . ASP A 1 71 ? 7.900 -8.061 -13.594 1.00 87.81 71 ASP A C 1
ATOM 574 O O . ASP A 1 71 ? 8.908 -8.275 -14.265 1.00 87.81 71 ASP A O 1
ATOM 578 N N . GLY A 1 72 ? 6.913 -7.269 -14.031 1.00 85.19 72 GLY A N 1
ATOM 579 C CA . GLY A 1 72 ? 6.942 -6.599 -15.333 1.00 85.19 72 GLY A CA 1
ATOM 580 C C . GLY A 1 72 ? 8.150 -5.672 -15.495 1.00 85.19 72 GLY A C 1
ATOM 581 O O . GLY A 1 72 ? 8.873 -5.778 -16.479 1.00 85.19 72 GLY A O 1
ATOM 582 N N . MET A 1 73 ? 8.436 -4.823 -14.502 1.00 83.38 73 MET A N 1
ATOM 583 C CA . MET A 1 73 ? 9.625 -3.962 -14.507 1.00 83.38 73 MET A CA 1
ATOM 584 C C . MET A 1 73 ? 10.918 -4.779 -14.590 1.00 83.38 73 MET A C 1
ATOM 586 O O . MET A 1 73 ? 11.833 -4.389 -15.310 1.00 83.38 73 MET A O 1
ATOM 590 N N . LYS A 1 74 ? 11.000 -5.916 -13.891 1.00 86.62 74 LYS A N 1
ATOM 591 C CA . LYS A 1 74 ? 12.166 -6.806 -13.911 1.00 86.62 74 LYS A CA 1
ATOM 592 C C . LYS A 1 74 ? 12.353 -7.487 -15.271 1.00 86.62 74 LYS A C 1
ATOM 594 O O . LYS A 1 74 ? 13.488 -7.615 -15.729 1.00 86.62 74 LYS A O 1
ATOM 599 N N . ASP A 1 75 ? 11.271 -7.880 -15.934 1.00 84.56 75 ASP A N 1
ATOM 600 C CA . ASP A 1 75 ? 11.313 -8.480 -17.272 1.00 84.56 75 ASP A CA 1
ATOM 601 C C . ASP A 1 75 ? 11.673 -7.455 -18.355 1.00 84.56 75 ASP A C 1
ATOM 603 O O . ASP A 1 75 ? 12.524 -7.721 -19.213 1.00 84.56 75 ASP A O 1
ATOM 607 N N . THR A 1 76 ? 11.112 -6.247 -18.275 1.00 80.81 76 THR A N 1
ATOM 608 C CA . THR A 1 76 ? 11.489 -5.124 -19.141 1.00 80.81 76 THR A CA 1
ATOM 609 C C . THR A 1 76 ? 12.955 -4.751 -18.931 1.00 80.81 76 THR A C 1
ATOM 611 O O . THR A 1 76 ? 13.704 -4.587 -19.891 1.00 80.81 76 THR A O 1
ATOM 614 N N . LEU A 1 77 ? 13.416 -4.716 -17.678 1.00 81.56 77 LEU A N 1
ATOM 615 C CA . LEU A 1 77 ? 14.811 -4.451 -17.339 1.00 81.56 77 LEU A CA 1
ATOM 616 C C . LEU A 1 77 ? 15.759 -5.503 -17.918 1.00 81.56 77 LEU A C 1
ATOM 618 O O . LEU A 1 77 ? 16.803 -5.155 -18.473 1.00 81.56 77 LEU A O 1
ATOM 622 N N . ARG A 1 78 ? 15.394 -6.785 -17.818 1.00 81.00 78 ARG A N 1
ATOM 623 C CA . ARG A 1 78 ? 16.143 -7.902 -18.409 1.00 81.00 78 ARG A CA 1
ATOM 624 C C . ARG A 1 78 ? 16.222 -7.796 -19.925 1.00 81.00 78 ARG A C 1
ATOM 626 O O . ARG A 1 78 ? 17.287 -8.023 -20.484 1.00 81.00 78 ARG A O 1
ATOM 633 N N . THR A 1 79 ? 15.131 -7.414 -20.581 1.00 76.94 79 THR A N 1
ATOM 634 C CA . THR A 1 79 ? 15.083 -7.228 -22.040 1.00 76.94 79 THR A CA 1
ATOM 635 C C . THR A 1 79 ? 15.916 -6.020 -22.475 1.00 76.94 79 THR A C 1
ATOM 637 O O . THR A 1 79 ? 16.680 -6.094 -23.441 1.00 76.94 79 THR A O 1
ATOM 640 N N . ALA A 1 80 ? 15.855 -4.931 -21.706 1.00 70.25 80 ALA A N 1
ATOM 641 C CA . ALA A 1 80 ? 16.648 -3.731 -21.927 1.00 70.25 80 ALA A CA 1
ATOM 642 C C . ALA A 1 80 ? 18.152 -3.973 -21.700 1.00 70.25 80 ALA A C 1
ATOM 644 O O . ALA A 1 80 ? 18.980 -3.459 -22.446 1.00 70.25 80 ALA A O 1
ATOM 645 N N . THR A 1 81 ? 18.540 -4.767 -20.701 1.00 71.50 81 THR A N 1
ATOM 646 C CA . THR A 1 81 ? 19.958 -5.066 -20.409 1.00 71.50 81 THR A CA 1
ATOM 647 C C . THR A 1 81 ? 20.511 -6.299 -21.106 1.00 71.50 81 THR A C 1
ATOM 649 O O . THR A 1 81 ? 21.722 -6.526 -21.040 1.00 71.50 81 THR A O 1
ATOM 652 N N . ALA A 1 82 ? 19.669 -7.076 -21.793 1.00 68.94 82 ALA A N 1
ATOM 653 C CA . ALA A 1 82 ? 20.115 -8.242 -22.533 1.00 68.94 82 ALA A CA 1
ATOM 654 C C . ALA A 1 82 ? 21.199 -7.833 -23.546 1.00 68.94 82 ALA A C 1
ATOM 656 O O . ALA A 1 82 ? 20.993 -6.887 -24.321 1.00 68.94 82 ALA A O 1
ATOM 657 N N . PRO A 1 83 ? 22.359 -8.519 -23.557 1.00 64.62 83 PRO A N 1
ATOM 658 C CA . PRO A 1 83 ? 23.324 -8.323 -24.621 1.00 64.62 83 PRO A CA 1
ATOM 659 C C . PRO A 1 83 ? 22.640 -8.640 -25.958 1.00 64.62 83 PRO A C 1
ATOM 661 O O . PRO A 1 83 ? 21.833 -9.576 -26.020 1.00 64.62 83 PRO A O 1
ATOM 664 N N . PRO A 1 84 ? 22.933 -7.884 -27.033 1.00 61.00 84 PRO A N 1
ATOM 665 C CA . PRO A 1 84 ? 22.442 -8.242 -28.356 1.00 61.00 84 PRO A CA 1
ATOM 666 C C . PRO A 1 84 ? 22.852 -9.690 -28.663 1.00 61.00 84 PRO A C 1
ATOM 668 O O . PRO A 1 84 ? 23.903 -10.126 -28.180 1.00 61.00 84 PRO A O 1
ATOM 671 N N . PRO A 1 85 ? 22.044 -10.443 -29.433 1.00 61.97 85 PRO A N 1
ATOM 672 C CA . PRO A 1 85 ? 22.336 -11.838 -29.742 1.00 61.97 85 PRO A CA 1
ATOM 673 C C . PRO A 1 85 ? 23.785 -11.969 -30.220 1.00 61.97 85 PRO A C 1
ATOM 675 O O . PRO A 1 85 ? 24.199 -11.315 -31.180 1.00 61.97 85 PRO A O 1
ATOM 678 N N . ALA A 1 86 ? 24.574 -12.751 -29.479 1.00 60.22 86 ALA A N 1
ATOM 679 C CA . ALA A 1 86 ? 25.989 -12.918 -29.754 1.00 60.22 86 ALA A CA 1
ATOM 680 C C . ALA A 1 86 ? 26.142 -13.700 -31.060 1.00 60.22 86 ALA A C 1
ATOM 682 O O . ALA A 1 86 ? 25.808 -14.882 -31.124 1.00 60.22 86 ALA A O 1
ATOM 683 N N . VAL A 1 87 ? 26.652 -13.034 -32.093 1.00 58.12 87 VAL A N 1
ATOM 684 C CA . VAL A 1 87 ? 27.153 -13.707 -33.292 1.00 58.12 87 VAL A CA 1
ATOM 685 C C . VAL A 1 87 ? 28.290 -14.633 -32.875 1.00 58.12 87 VAL A C 1
ATOM 687 O O . VAL A 1 87 ? 29.225 -14.218 -32.187 1.00 58.12 87 VAL A O 1
ATOM 690 N N . SER A 1 88 ? 28.200 -15.905 -33.253 1.00 67.75 88 SER A N 1
ATOM 691 C CA . SER A 1 88 ? 29.219 -16.902 -32.938 1.00 67.75 88 SER A CA 1
ATOM 692 C C . SER A 1 88 ? 30.598 -16.447 -33.437 1.00 67.75 88 SER A C 1
ATOM 694 O O . SER A 1 88 ? 30.719 -15.665 -34.383 1.00 67.75 88 SER A O 1
ATOM 696 N N . ALA A 1 89 ? 31.681 -16.943 -32.830 1.00 57.66 89 ALA A N 1
ATOM 697 C CA . ALA A 1 89 ? 33.040 -16.615 -33.278 1.00 57.66 89 ALA A CA 1
ATOM 698 C C . ALA A 1 89 ? 33.284 -17.001 -34.758 1.00 57.66 89 ALA A C 1
ATOM 700 O O . ALA A 1 89 ? 34.103 -16.382 -35.439 1.00 57.66 89 ALA A O 1
ATOM 701 N N . ALA A 1 90 ? 32.534 -17.987 -35.267 1.00 58.53 90 ALA A N 1
ATOM 702 C CA . ALA A 1 90 ? 32.519 -18.383 -36.672 1.00 58.53 90 ALA A CA 1
ATOM 703 C C . ALA A 1 90 ? 31.818 -17.344 -37.567 1.00 58.53 90 ALA A C 1
ATOM 705 O O . ALA A 1 90 ? 32.337 -17.004 -38.630 1.00 58.53 90 ALA A O 1
ATOM 706 N N . GLU A 1 91 ? 30.697 -16.777 -37.114 1.00 58.44 91 GLU A N 1
ATOM 707 C CA . GLU A 1 91 ? 30.003 -15.682 -37.798 1.00 58.44 91 GLU A CA 1
ATOM 708 C C . GLU A 1 91 ? 30.826 -14.395 -37.752 1.00 58.44 91 GLU A C 1
ATOM 710 O O . GLU A 1 91 ? 31.002 -13.765 -38.782 1.00 58.44 91 GLU A O 1
ATOM 715 N N . SER A 1 92 ? 31.455 -14.056 -36.623 1.00 58.69 92 SER A N 1
ATOM 716 C CA . SER A 1 92 ? 32.340 -12.882 -36.490 1.00 58.69 92 SER A CA 1
ATOM 717 C C . SER A 1 92 ? 33.494 -12.875 -37.507 1.00 58.69 92 SER A C 1
ATOM 719 O O . SER A 1 92 ? 33.868 -11.821 -38.024 1.00 58.69 92 SER A O 1
ATOM 721 N N . LYS A 1 93 ? 34.034 -14.052 -37.857 1.00 60.22 93 LYS A N 1
ATOM 722 C CA . LYS A 1 93 ? 35.089 -14.192 -38.875 1.00 60.22 93 LYS A CA 1
ATOM 723 C C . LYS A 1 93 ? 34.554 -14.066 -40.310 1.00 60.22 93 LYS A C 1
ATOM 725 O O . LYS A 1 93 ? 35.264 -13.550 -41.168 1.00 60.22 93 LYS A O 1
ATOM 730 N N . ALA A 1 94 ? 33.314 -14.491 -40.562 1.00 58.91 94 ALA A N 1
ATOM 731 C CA . ALA A 1 94 ? 32.619 -14.293 -41.839 1.00 58.91 94 ALA A CA 1
ATOM 732 C C . ALA A 1 94 ? 32.123 -12.840 -42.023 1.00 58.91 94 ALA A C 1
ATOM 734 O O . ALA A 1 94 ? 32.125 -12.317 -43.135 1.00 58.91 94 ALA A O 1
ATOM 735 N N . ILE A 1 95 ? 31.772 -12.169 -40.922 1.00 56.66 95 ILE A N 1
ATOM 736 C CA . ILE A 1 95 ? 31.354 -10.761 -40.832 1.00 56.66 95 ILE A CA 1
ATOM 737 C C . ILE A 1 95 ? 32.504 -9.817 -41.199 1.00 56.66 95 ILE A C 1
ATOM 739 O O . ILE A 1 95 ? 32.301 -8.866 -41.948 1.00 56.66 95 ILE A O 1
ATOM 743 N N . ALA A 1 96 ? 33.728 -10.116 -40.749 1.00 59.16 96 ALA A N 1
ATOM 744 C CA . ALA A 1 96 ? 34.921 -9.332 -41.080 1.00 59.16 96 ALA A CA 1
ATOM 745 C C . ALA A 1 96 ? 35.295 -9.361 -42.579 1.00 59.16 96 ALA A C 1
ATOM 747 O O . ALA A 1 96 ? 36.070 -8.521 -43.027 1.00 59.16 96 ALA A O 1
ATOM 748 N N . GLN A 1 97 ? 34.767 -10.316 -43.354 1.00 61.88 97 GLN A N 1
ATOM 749 C CA . GLN A 1 97 ? 35.025 -10.444 -44.793 1.00 61.88 97 GLN A CA 1
ATOM 750 C C . GLN A 1 97 ? 33.917 -9.857 -45.683 1.00 61.88 97 GLN A C 1
ATOM 752 O O . GLN A 1 97 ? 34.115 -9.788 -46.895 1.00 61.88 97 GLN A O 1
ATOM 757 N N . ASN A 1 98 ? 32.764 -9.441 -45.138 1.00 63.53 98 ASN A N 1
ATOM 758 C CA . ASN A 1 98 ? 31.596 -9.095 -45.954 1.00 63.53 98 ASN A CA 1
ATOM 759 C C . ASN A 1 98 ? 30.985 -7.727 -45.598 1.00 63.53 98 ASN A C 1
ATOM 761 O O . ASN A 1 98 ? 30.131 -7.604 -44.721 1.00 63.53 98 ASN A O 1
ATOM 765 N N . ASP A 1 99 ? 31.383 -6.703 -46.354 1.00 62.19 99 ASP A N 1
ATOM 766 C CA . ASP A 1 99 ? 30.994 -5.294 -46.174 1.00 62.19 99 ASP A CA 1
ATOM 767 C C . ASP A 1 99 ? 29.471 -5.056 -46.295 1.00 62.19 99 ASP A C 1
ATOM 769 O O . ASP A 1 99 ? 28.903 -4.190 -45.634 1.00 62.19 99 ASP A O 1
ATOM 773 N N . LYS A 1 100 ? 28.765 -5.890 -47.077 1.00 59.91 100 LYS A N 1
ATOM 774 C CA . LYS A 1 100 ? 27.298 -5.817 -47.243 1.00 59.91 100 LYS A CA 1
ATOM 775 C C . LYS A 1 100 ? 26.509 -6.397 -46.067 1.00 59.91 100 LYS A C 1
ATOM 777 O O . LYS A 1 100 ? 25.347 -6.043 -45.886 1.00 59.91 100 LYS A O 1
ATOM 782 N N . PHE A 1 101 ? 27.112 -7.281 -45.273 1.00 60.44 101 PHE A N 1
ATOM 783 C CA . PHE A 1 101 ? 26.461 -7.852 -44.091 1.00 60.44 101 PHE A CA 1
ATOM 784 C C . PHE A 1 101 ? 26.525 -6.885 -42.897 1.00 60.44 101 PHE A C 1
ATOM 786 O O . PHE A 1 101 ? 25.569 -6.782 -42.129 1.00 60.44 101 PHE A O 1
ATOM 793 N N . LEU A 1 102 ? 27.604 -6.097 -42.801 1.00 60.72 102 LEU A N 1
ATOM 794 C CA . LEU A 1 102 ? 27.786 -5.068 -41.773 1.00 60.72 102 LEU A CA 1
ATOM 795 C C . LEU A 1 102 ? 26.690 -3.989 -41.813 1.00 60.72 102 LEU A C 1
ATOM 797 O O . LEU A 1 102 ? 26.207 -3.582 -40.757 1.00 60.72 102 LEU A O 1
ATOM 801 N N . THR A 1 103 ? 26.236 -3.567 -43.001 1.00 64.44 103 THR A N 1
ATOM 802 C CA . THR A 1 103 ? 25.171 -2.553 -43.130 1.00 64.44 103 THR A CA 1
ATOM 803 C C . THR A 1 103 ? 23.813 -3.067 -42.634 1.00 64.44 103 THR A C 1
ATOM 805 O O . THR A 1 103 ? 23.162 -2.399 -41.834 1.00 64.44 103 THR A O 1
ATOM 808 N N . GLY A 1 104 ? 23.409 -4.282 -43.028 1.00 65.75 104 GLY A N 1
ATOM 809 C CA . GLY A 1 104 ? 22.132 -4.875 -42.594 1.00 65.75 104 GLY A CA 1
ATOM 810 C C . GLY A 1 104 ? 22.101 -5.238 -41.103 1.00 65.75 104 GLY A C 1
ATOM 811 O O . GLY A 1 104 ? 21.057 -5.165 -40.447 1.00 65.75 104 GLY A O 1
ATOM 812 N N . GLN A 1 105 ? 23.258 -5.579 -40.528 1.00 64.50 105 GLN A N 1
ATOM 813 C CA . GLN A 1 105 ? 23.373 -5.837 -39.095 1.00 64.50 105 GLN A CA 1
ATOM 814 C C . GLN A 1 105 ? 23.371 -4.547 -38.267 1.00 64.50 105 GLN A C 1
ATOM 816 O O . GLN A 1 105 ? 22.758 -4.523 -37.200 1.00 64.50 105 GLN A O 1
ATOM 821 N N . TYR A 1 106 ? 23.985 -3.468 -38.761 1.00 65.44 106 TYR A N 1
ATOM 822 C CA . TYR A 1 106 ? 23.931 -2.150 -38.124 1.00 65.44 106 TYR A CA 1
ATOM 823 C C . TYR A 1 106 ? 22.487 -1.638 -38.006 1.00 65.44 106 TYR A C 1
ATOM 825 O O . TYR A 1 106 ? 22.070 -1.199 -36.933 1.00 65.44 106 TYR A O 1
ATOM 833 N N . GLU A 1 107 ? 21.684 -1.786 -39.063 1.00 68.69 107 GLU A N 1
ATOM 834 C CA . GLU A 1 107 ? 20.253 -1.450 -39.037 1.00 68.69 107 GLU A CA 1
ATOM 835 C C . GLU A 1 107 ? 19.468 -2.310 -38.035 1.00 68.69 107 GLU A C 1
ATOM 837 O O . GLU A 1 107 ? 18.668 -1.791 -37.251 1.00 68.69 107 GLU A O 1
ATOM 842 N N . SER A 1 108 ? 19.740 -3.619 -37.993 1.00 71.44 108 SER A N 1
ATOM 843 C CA . SER A 1 108 ? 19.112 -4.534 -37.028 1.00 71.44 108 SER A CA 1
ATOM 844 C C . SER A 1 108 ? 19.463 -4.176 -35.580 1.00 71.44 108 SER A C 1
ATOM 846 O O . SER A 1 108 ? 18.609 -4.216 -34.694 1.00 71.44 108 SER A O 1
ATOM 848 N N . GLN A 1 109 ? 20.710 -3.773 -35.329 1.00 66.19 109 GLN A N 1
ATOM 849 C CA . GLN A 1 109 ? 21.174 -3.369 -34.005 1.00 66.19 109 GLN A CA 1
ATOM 850 C C . GLN A 1 109 ? 20.549 -2.034 -33.571 1.00 66.19 109 GLN A C 1
ATOM 852 O O . GLN A 1 109 ? 20.149 -1.899 -32.415 1.00 66.19 109 GLN A O 1
ATOM 857 N N . GLN A 1 110 ? 20.366 -1.083 -34.496 1.00 72.50 110 GLN A N 1
ATOM 858 C CA . GLN A 1 110 ? 19.621 0.151 -34.224 1.00 72.50 110 GLN A CA 1
ATOM 859 C C . GLN A 1 110 ? 18.150 -0.111 -33.869 1.00 72.50 110 GLN A C 1
ATOM 861 O O . GLN A 1 110 ? 17.603 0.557 -32.993 1.00 72.50 110 GLN A O 1
ATOM 866 N N . LEU A 1 111 ? 17.502 -1.082 -34.519 1.00 77.12 111 LEU A N 1
ATOM 867 C CA . LEU A 1 111 ? 16.124 -1.484 -34.210 1.00 77.12 111 LEU A CA 1
ATOM 868 C C . LEU A 1 111 ? 15.990 -2.062 -32.796 1.00 77.12 111 LEU A C 1
ATOM 870 O O . LEU A 1 111 ? 15.033 -1.734 -32.095 1.00 77.12 111 LEU A O 1
ATOM 874 N N . VAL A 1 112 ? 16.952 -2.883 -32.364 1.00 75.12 112 VAL A N 1
ATOM 875 C CA . VAL A 1 112 ? 16.992 -3.407 -30.989 1.00 75.12 112 VAL A CA 1
ATOM 876 C C . VAL A 1 112 ? 17.183 -2.271 -29.985 1.00 75.12 112 VAL A C 1
ATOM 878 O O . VAL A 1 112 ? 16.443 -2.207 -29.010 1.00 75.12 112 VAL A O 1
ATOM 881 N N . MET A 1 113 ? 18.099 -1.332 -30.242 1.00 71.12 113 MET A N 1
ATOM 882 C CA . MET A 1 113 ? 18.315 -0.182 -29.351 1.00 71.12 113 MET A CA 1
ATOM 883 C C . MET A 1 113 ? 17.062 0.690 -29.214 1.00 71.12 113 MET A C 1
ATOM 885 O O . MET A 1 113 ? 16.674 1.024 -28.100 1.00 71.12 113 MET A O 1
ATOM 889 N N . LYS A 1 114 ? 16.371 0.980 -30.323 1.00 77.12 114 LYS A N 1
ATOM 890 C CA . LYS A 1 114 ? 15.115 1.747 -30.295 1.00 77.12 114 LYS A CA 1
ATOM 891 C C . LYS A 1 114 ? 14.016 1.063 -29.479 1.00 77.12 114 LYS A C 1
ATOM 893 O O . LYS A 1 114 ? 13.235 1.751 -28.832 1.00 77.12 114 LYS A O 1
ATOM 898 N N . ARG A 1 115 ? 13.946 -0.274 -29.502 1.00 74.94 115 ARG A N 1
ATOM 899 C CA . ARG A 1 115 ? 13.003 -1.032 -28.660 1.00 74.94 115 ARG A CA 1
ATOM 900 C C . ARG A 1 115 ? 13.357 -0.922 -27.181 1.00 74.94 115 ARG A C 1
ATOM 902 O O . ARG A 1 115 ? 12.475 -0.655 -26.381 1.00 74.94 115 ARG A O 1
ATOM 909 N N . GLN A 1 116 ? 14.637 -1.058 -26.836 1.00 70.88 116 GLN A N 1
ATOM 910 C CA . GLN A 1 116 ? 15.087 -0.935 -25.446 1.00 70.88 116 GLN A CA 1
ATOM 911 C C . GLN A 1 116 ? 14.846 0.468 -24.864 1.00 70.88 116 GLN A C 1
ATOM 913 O O . GLN A 1 116 ? 14.593 0.585 -23.668 1.00 70.88 116 GLN A O 1
ATOM 918 N N . ASP A 1 117 ? 14.912 1.524 -25.680 1.00 77.31 117 ASP A N 1
ATOM 919 C CA . ASP A 1 117 ? 14.574 2.885 -25.240 1.00 77.31 117 ASP A CA 1
ATOM 920 C C . ASP A 1 117 ? 13.065 3.051 -24.992 1.00 77.31 117 ASP A C 1
ATOM 922 O O . ASP A 1 117 ? 12.675 3.647 -23.989 1.00 77.31 117 ASP A O 1
ATOM 926 N N . ALA A 1 118 ? 12.218 2.478 -25.853 1.00 78.81 118 ALA A N 1
ATOM 927 C CA . ALA A 1 118 ? 10.766 2.464 -25.645 1.00 78.81 118 ALA A CA 1
ATOM 928 C C . ALA A 1 118 ? 10.379 1.690 -24.369 1.00 78.81 118 ALA A C 1
ATOM 930 O O . ALA A 1 118 ? 9.565 2.153 -23.574 1.00 78.81 118 ALA A O 1
ATOM 931 N N . ASP A 1 119 ? 11.041 0.561 -24.120 1.00 75.25 119 ASP A N 1
ATOM 932 C CA . ASP A 1 119 ? 10.872 -0.245 -22.908 1.00 75.25 119 ASP A CA 1
ATOM 933 C C . ASP A 1 119 ? 11.229 0.545 -21.624 1.00 75.25 119 ASP A C 1
ATOM 935 O O . ASP A 1 119 ? 10.587 0.395 -20.581 1.00 75.25 119 ASP A O 1
ATOM 939 N N . LEU A 1 120 ? 12.239 1.423 -21.673 1.00 78.69 120 LEU A N 1
ATOM 940 C CA . LEU A 1 120 ? 12.600 2.298 -20.548 1.00 78.69 120 LEU A CA 1
ATOM 941 C C . LEU A 1 120 ? 11.558 3.399 -20.300 1.00 78.69 120 LEU A C 1
ATOM 943 O O . LEU A 1 120 ? 11.306 3.752 -19.144 1.00 78.69 120 LEU A O 1
ATOM 947 N N . GLU A 1 121 ? 10.934 3.919 -21.355 1.00 82.81 121 GLU A N 1
ATOM 948 C CA . GLU A 1 121 ? 9.834 4.882 -21.244 1.00 82.81 121 GLU A CA 1
ATOM 949 C C . GLU A 1 121 ? 8.607 4.251 -20.563 1.00 82.81 121 GLU A C 1
ATOM 951 O O . GLU A 1 121 ? 7.976 4.869 -19.699 1.00 82.81 121 GLU A O 1
ATOM 956 N N . ASP A 1 122 ? 8.327 2.979 -20.848 1.00 83.31 122 ASP A N 1
ATOM 957 C CA . ASP A 1 122 ? 7.264 2.226 -20.178 1.00 83.31 122 ASP A CA 1
ATOM 958 C C . ASP A 1 122 ? 7.533 2.042 -18.675 1.00 83.31 122 ASP A C 1
ATOM 960 O O . ASP A 1 122 ? 6.609 2.165 -17.856 1.00 83.31 122 ASP A O 1
ATOM 964 N N . ILE A 1 123 ? 8.797 1.824 -18.283 1.00 78.81 123 ILE A N 1
ATOM 965 C CA . ILE A 1 123 ? 9.206 1.797 -16.869 1.00 78.81 123 ILE A CA 1
ATOM 966 C C . ILE A 1 123 ? 8.980 3.168 -16.217 1.00 78.81 123 ILE A C 1
ATOM 968 O O . ILE A 1 123 ? 8.432 3.229 -15.113 1.00 78.81 123 ILE A O 1
ATOM 972 N N . GLU A 1 124 ? 9.346 4.270 -16.880 1.00 81.19 124 GLU A N 1
ATOM 973 C CA . GLU A 1 124 ? 9.115 5.630 -16.364 1.00 81.19 124 GLU A CA 1
ATOM 974 C C . GLU A 1 124 ? 7.621 5.862 -16.079 1.00 81.19 124 GLU A C 1
ATOM 976 O O . GLU A 1 124 ? 7.242 6.320 -14.994 1.00 81.19 124 GLU A O 1
ATOM 981 N N . GLN A 1 125 ? 6.748 5.455 -17.003 1.00 82.62 125 GLN A N 1
ATOM 982 C CA . GLN A 1 125 ? 5.303 5.561 -16.814 1.00 82.62 125 GLN A CA 1
ATOM 983 C C . GLN A 1 125 ? 4.772 4.651 -15.698 1.00 82.62 125 GLN A C 1
ATOM 985 O O . GLN A 1 125 ? 3.871 5.052 -14.952 1.00 82.62 125 GLN A O 1
ATOM 990 N N . ALA A 1 126 ? 5.301 3.431 -15.565 1.00 79.00 126 ALA A N 1
ATOM 991 C CA . ALA A 1 126 ? 4.932 2.516 -14.488 1.00 79.00 126 ALA A CA 1
ATOM 992 C C . ALA A 1 126 ? 5.286 3.101 -13.111 1.00 79.00 126 ALA A C 1
ATOM 994 O O . ALA A 1 126 ? 4.438 3.118 -12.218 1.00 79.00 126 ALA A O 1
ATOM 995 N N . VAL A 1 127 ? 6.476 3.691 -12.965 1.00 79.25 127 VAL A N 1
ATOM 996 C CA . VAL A 1 127 ? 6.912 4.355 -11.725 1.00 79.25 127 VAL A CA 1
ATOM 997 C C . VAL A 1 127 ? 5.999 5.532 -11.365 1.00 79.25 127 VAL A C 1
ATOM 999 O O . VAL A 1 127 ? 5.607 5.681 -10.206 1.00 79.25 127 VAL A O 1
ATOM 1002 N N . ILE A 1 128 ? 5.585 6.340 -12.347 1.00 81.25 128 ILE A N 1
ATOM 1003 C CA . ILE A 1 128 ? 4.635 7.445 -12.123 1.00 81.25 128 ILE A CA 1
ATOM 1004 C C . ILE A 1 128 ? 3.272 6.921 -11.640 1.00 81.25 128 ILE A C 1
ATOM 1006 O O . ILE A 1 128 ? 2.651 7.531 -10.762 1.00 81.25 128 ILE A O 1
ATOM 1010 N N . ARG A 1 129 ? 2.792 5.796 -12.190 1.00 81.62 129 ARG A N 1
ATOM 1011 C CA . ARG A 1 129 ? 1.540 5.151 -11.755 1.00 81.62 129 ARG A CA 1
ATOM 1012 C C . ARG A 1 129 ? 1.640 4.633 -10.316 1.00 81.62 129 ARG A C 1
ATOM 1014 O O . ARG A 1 129 ? 0.754 4.943 -9.521 1.00 81.62 129 ARG A O 1
ATOM 1021 N N . ILE A 1 130 ? 2.731 3.949 -9.963 1.00 78.06 130 ILE A N 1
ATOM 1022 C CA . ILE A 1 130 ? 2.994 3.472 -8.593 1.00 78.06 130 ILE A CA 1
ATOM 1023 C C . ILE A 1 130 ? 3.020 4.644 -7.609 1.00 78.06 130 ILE A C 1
ATOM 1025 O O . ILE A 1 130 ? 2.354 4.602 -6.576 1.00 78.06 130 ILE A O 1
ATOM 1029 N N . GLY A 1 131 ? 3.732 5.724 -7.942 1.00 81.19 131 GLY A N 1
ATOM 1030 C CA . GLY A 1 131 ? 3.837 6.895 -7.072 1.00 81.19 131 GLY A CA 1
ATOM 1031 C C . GLY A 1 131 ? 2.497 7.595 -6.821 1.00 81.19 131 GLY A C 1
ATOM 1032 O O . GLY A 1 131 ? 2.265 8.111 -5.728 1.00 81.19 131 GLY A O 1
ATOM 1033 N N . ARG A 1 132 ? 1.593 7.600 -7.809 1.00 83.06 132 ARG A N 1
ATOM 1034 C CA . ARG A 1 132 ? 0.236 8.148 -7.654 1.00 83.06 132 ARG A CA 1
ATOM 1035 C C . ARG A 1 132 ? -0.617 7.283 -6.733 1.00 83.06 132 ARG A C 1
ATOM 1037 O O . ARG A 1 132 ? -1.193 7.808 -5.787 1.00 83.06 132 ARG A O 1
ATOM 1044 N N . GLN A 1 133 ? -0.626 5.972 -6.968 1.00 75.25 133 GLN A N 1
ATOM 1045 C CA . GLN A 1 133 ? -1.377 5.024 -6.146 1.00 75.25 133 GLN A CA 1
ATOM 1046 C C . GLN A 1 133 ? -0.858 4.989 -4.698 1.00 75.25 133 GLN A C 1
ATOM 1048 O O . GLN A 1 133 ? -1.647 4.926 -3.763 1.00 75.25 133 GLN A O 1
ATOM 1053 N N . GLY A 1 134 ? 0.458 5.116 -4.492 1.00 79.25 134 GLY A N 1
ATOM 1054 C CA . GLY A 1 134 ? 1.051 5.232 -3.156 1.00 79.25 134 GLY A CA 1
ATOM 1055 C C . GLY A 1 134 ? 0.617 6.495 -2.403 1.00 79.25 134 GLY A C 1
ATOM 1056 O O . GLY A 1 134 ? 0.401 6.438 -1.196 1.00 79.25 134 GLY A O 1
ATOM 1057 N N . ARG A 1 135 ? 0.431 7.623 -3.103 1.00 85.88 135 ARG A N 1
ATOM 1058 C CA . ARG A 1 135 ? -0.098 8.858 -2.499 1.00 85.88 135 ARG A CA 1
ATOM 1059 C C . ARG A 1 135 ? -1.560 8.730 -2.080 1.00 85.88 135 ARG A C 1
ATOM 1061 O O . ARG A 1 135 ? -1.909 9.188 -1.000 1.00 85.88 135 ARG A O 1
ATOM 1068 N N . GLU A 1 136 ? -2.392 8.106 -2.908 1.00 76.94 136 GLU A N 1
ATOM 1069 C CA . GLU A 1 136 ? -3.799 7.848 -2.570 1.00 76.94 136 GLU A CA 1
ATOM 1070 C C . GLU A 1 136 ? -3.919 6.953 -1.329 1.00 76.94 136 GLU A C 1
ATOM 1072 O O . GLU A 1 136 ? -4.684 7.268 -0.425 1.00 76.94 136 GLU A O 1
ATOM 1077 N N . ILE A 1 137 ? -3.088 5.911 -1.228 1.00 70.75 137 ILE A N 1
ATOM 1078 C CA . ILE A 1 137 ? -3.028 5.045 -0.041 1.00 70.75 137 ILE A CA 1
ATOM 1079 C C . ILE A 1 137 ? -2.545 5.814 1.190 1.00 70.75 137 ILE A C 1
ATOM 1081 O O . ILE A 1 137 ? -3.105 5.645 2.264 1.00 70.75 137 ILE A O 1
ATOM 1085 N N . GLY A 1 138 ? -1.521 6.662 1.053 1.00 82.81 138 GLY A N 1
ATOM 1086 C CA . GLY A 1 138 ? -1.033 7.479 2.166 1.00 82.81 138 GLY A CA 1
ATOM 1087 C C . GLY A 1 138 ? -2.111 8.407 2.730 1.00 82.81 138 GLY A C 1
ATOM 1088 O O . GLY A 1 138 ? -2.226 8.540 3.944 1.00 82.81 138 GLY A O 1
ATOM 1089 N N . ASN A 1 139 ? -2.932 8.994 1.857 1.00 85.56 139 ASN A N 1
ATOM 1090 C CA . ASN A 1 139 ? -4.056 9.827 2.276 1.00 85.56 139 ASN A CA 1
ATOM 1091 C C . ASN A 1 139 ? -5.152 9.005 2.967 1.00 85.56 139 ASN A C 1
ATOM 1093 O O . ASN A 1 139 ? -5.644 9.423 4.007 1.00 85.56 139 ASN A O 1
ATOM 1097 N N . GLU A 1 140 ? -5.498 7.836 2.425 1.00 82.88 140 GLU A N 1
ATOM 1098 C CA . GLU A 1 140 ? -6.483 6.933 3.035 1.00 82.88 140 GLU A CA 1
ATOM 1099 C C . GLU A 1 140 ? -6.016 6.435 4.412 1.00 82.88 140 GLU A C 1
ATOM 1101 O O . GLU A 1 140 ? -6.789 6.426 5.359 1.00 82.88 140 GLU A O 1
ATOM 1106 N N . LEU A 1 141 ? -4.733 6.089 4.565 1.00 79.69 141 LEU A N 1
ATOM 1107 C CA . LEU A 1 141 ? -4.164 5.685 5.854 1.00 79.69 141 LEU A CA 1
ATOM 1108 C C . LEU A 1 141 ? -4.190 6.821 6.885 1.00 79.69 141 LEU A C 1
ATOM 1110 O O . LEU A 1 141 ? -4.464 6.562 8.052 1.00 79.69 141 LEU A O 1
ATOM 1114 N N . ALA A 1 142 ? -3.925 8.063 6.469 1.00 79.75 142 ALA A N 1
ATOM 1115 C CA . ALA A 1 142 ? -4.005 9.229 7.352 1.00 79.75 142 ALA A CA 1
ATOM 1116 C C . ALA A 1 142 ? -5.454 9.549 7.766 1.00 79.75 142 ALA A C 1
ATOM 1118 O O . ALA A 1 142 ? -5.701 9.985 8.889 1.00 79.75 142 ALA A O 1
ATOM 1119 N N . GLU A 1 143 ? -6.421 9.318 6.876 1.00 82.75 143 GLU A N 1
ATOM 1120 C CA . GLU A 1 143 ? -7.844 9.427 7.208 1.00 82.75 143 GLU A CA 1
ATOM 1121 C C . GLU A 1 143 ? -8.273 8.312 8.173 1.00 82.75 143 GLU A C 1
ATOM 1123 O O . GLU A 1 143 ? -8.957 8.563 9.162 1.00 82.75 143 GLU A O 1
ATOM 1128 N N . GLN A 1 144 ? -7.799 7.086 7.949 1.00 73.19 144 GLN A N 1
ATOM 1129 C CA . GLN A 1 144 ? -8.031 5.960 8.853 1.00 73.19 144 GLN A CA 1
ATOM 1130 C C . GLN A 1 144 ? -7.393 6.167 10.234 1.00 73.19 144 GLN A C 1
ATOM 1132 O O . GLN A 1 144 ? -8.007 5.797 11.228 1.00 73.19 144 GLN A O 1
ATOM 1137 N N . GLU A 1 145 ? -6.218 6.799 10.335 1.00 76.69 145 GLU A N 1
ATOM 1138 C CA . GLU A 1 145 ? -5.605 7.189 11.618 1.00 76.69 145 GLU A CA 1
ATOM 1139 C C . GLU A 1 145 ? -6.532 8.112 12.424 1.00 76.69 145 GLU A C 1
ATOM 1141 O O . GLU A 1 145 ? -6.749 7.887 13.613 1.00 76.69 145 GLU A O 1
ATOM 1146 N N . ARG A 1 146 ? -7.175 9.083 11.762 1.00 82.00 146 ARG A N 1
ATOM 1147 C CA . ARG A 1 146 ? -8.186 9.939 12.401 1.00 82.00 146 ARG A CA 1
ATOM 1148 C C . ARG A 1 146 ? -9.431 9.175 12.835 1.00 82.00 146 ARG A C 1
ATOM 1150 O O . ARG A 1 146 ? -9.905 9.380 13.948 1.00 82.00 146 ARG A O 1
ATOM 1157 N N . MET A 1 147 ? -9.949 8.287 11.987 1.00 75.88 147 MET A N 1
ATOM 1158 C CA . MET A 1 147 ? -11.111 7.462 12.340 1.00 75.88 147 MET A CA 1
ATOM 1159 C C . MET A 1 147 ? -10.809 6.501 13.502 1.00 75.88 147 MET A C 1
ATOM 1161 O O . MET A 1 147 ? -11.702 6.185 14.286 1.00 75.88 147 MET A O 1
ATOM 1165 N N . LEU A 1 148 ? -9.560 6.047 13.645 1.00 82.31 148 LEU A N 1
ATOM 1166 C CA . LEU A 1 148 ? -9.126 5.217 14.771 1.00 82.31 148 LEU A CA 1
ATOM 1167 C C . LEU A 1 148 ? -9.070 6.001 16.086 1.00 82.31 148 LEU A C 1
ATOM 1169 O O . LEU A 1 148 ? -9.506 5.466 17.103 1.00 82.31 148 LEU A O 1
ATOM 1173 N N . ASP A 1 149 ? -8.604 7.252 16.068 1.00 87.62 149 ASP A N 1
ATOM 1174 C CA . ASP A 1 149 ? -8.638 8.132 17.245 1.00 87.62 149 ASP A CA 1
ATOM 1175 C C . ASP A 1 149 ? -10.081 8.409 17.709 1.00 87.62 149 ASP A C 1
ATOM 1177 O O . ASP A 1 149 ? -10.362 8.447 18.910 1.00 87.62 149 ASP A O 1
ATOM 1181 N N . GLU A 1 150 ? -11.020 8.575 16.772 1.00 85.69 150 GLU A N 1
ATOM 1182 C CA . GLU A 1 150 ? -12.448 8.723 17.087 1.00 85.69 150 GLU A CA 1
ATOM 1183 C C . GLU A 1 150 ? -13.042 7.426 17.657 1.00 85.69 150 GLU A C 1
ATOM 1185 O O . GLU A 1 150 ? -13.758 7.453 18.662 1.00 85.69 150 GLU A O 1
ATOM 1190 N N . LEU A 1 151 ? -12.696 6.275 17.073 1.00 78.69 151 LEU A N 1
ATOM 1191 C CA . LEU A 1 151 ? -13.135 4.972 17.567 1.00 78.69 151 LEU A CA 1
ATOM 1192 C C . LEU A 1 151 ? -12.606 4.680 18.982 1.00 78.69 151 LEU A C 1
ATOM 1194 O O . LEU A 1 151 ? -13.343 4.120 19.793 1.00 78.69 151 LEU A O 1
ATOM 1198 N N . ASP A 1 152 ? -11.367 5.062 19.304 1.00 84.38 152 ASP A N 1
ATOM 1199 C CA . ASP A 1 152 ? -10.792 4.914 20.649 1.00 84.38 152 ASP A CA 1
ATOM 1200 C C . ASP A 1 152 ? -11.583 5.731 21.686 1.00 84.38 152 ASP A C 1
ATOM 1202 O O . ASP A 1 152 ? -11.981 5.210 22.732 1.00 84.38 152 ASP A O 1
ATOM 1206 N N . GLN A 1 153 ? -11.946 6.974 21.345 1.00 89.06 153 GLN A N 1
ATOM 1207 C CA . GLN A 1 153 ? -12.809 7.817 22.184 1.00 89.06 153 GLN A CA 1
ATOM 1208 C C . GLN A 1 153 ? -14.209 7.211 22.387 1.00 89.06 153 GLN A C 1
ATOM 1210 O O . GLN A 1 153 ? -14.766 7.259 23.495 1.00 89.06 153 GLN A O 1
ATOM 1215 N N . ASP A 1 154 ? -14.783 6.609 21.345 1.00 85.12 154 ASP A N 1
ATOM 1216 C CA . ASP A 1 154 ? -16.075 5.924 21.420 1.00 85.12 154 ASP A CA 1
ATOM 1217 C C . ASP A 1 154 ? -16.006 4.635 22.256 1.00 85.12 154 ASP A C 1
ATOM 1219 O O . ASP A 1 154 ? -16.939 4.331 23.018 1.00 85.12 154 ASP A O 1
ATOM 1223 N N . VAL A 1 155 ? -14.900 3.889 22.177 1.00 86.25 155 VAL A N 1
ATOM 1224 C CA . VAL A 1 155 ? -14.635 2.705 23.009 1.00 86.25 155 VAL A CA 1
ATOM 1225 C C . VAL A 1 155 ? -14.479 3.102 24.474 1.00 86.25 155 VAL A C 1
ATOM 1227 O O . VAL A 1 155 ? -15.116 2.480 25.330 1.00 86.25 155 VAL A O 1
ATOM 1230 N N . ASP A 1 156 ? -13.733 4.161 24.782 1.00 90.25 156 ASP A N 1
ATOM 1231 C CA . ASP A 1 156 ? -13.595 4.693 26.142 1.00 90.25 156 ASP A CA 1
ATOM 1232 C C . ASP A 1 156 ? -14.944 5.151 26.711 1.00 90.25 156 ASP A C 1
ATOM 1234 O O . ASP A 1 156 ? -15.330 4.811 27.842 1.00 90.25 156 ASP A O 1
ATOM 1238 N N . THR A 1 157 ? -15.730 5.853 25.893 1.00 88.38 157 THR A N 1
ATOM 1239 C CA . THR A 1 157 ? -17.089 6.273 26.245 1.00 88.38 157 THR A CA 1
ATOM 1240 C C . THR A 1 157 ? -17.979 5.062 26.515 1.00 88.38 157 THR A C 1
ATOM 1242 O O . THR A 1 157 ? -18.676 5.009 27.536 1.00 88.38 157 THR A O 1
ATOM 1245 N N . THR A 1 158 ? -17.935 4.049 25.653 1.00 89.19 158 THR A N 1
ATOM 1246 C CA . THR A 1 158 ? -18.693 2.805 25.823 1.00 89.19 158 THR A CA 1
ATOM 1247 C C . THR A 1 158 ? -18.236 2.040 27.065 1.00 89.19 158 THR A C 1
ATOM 1249 O O . THR A 1 158 ? -19.076 1.567 27.833 1.00 89.19 158 THR A O 1
ATOM 1252 N N . GLY A 1 159 ? -16.933 1.995 27.344 1.00 87.81 159 GLY A N 1
ATOM 1253 C CA . GLY A 1 159 ? -16.353 1.394 28.542 1.00 87.81 159 GLY A CA 1
ATOM 1254 C C . GLY A 1 159 ? -16.824 2.080 29.824 1.00 87.81 159 GLY A C 1
ATOM 1255 O O . GLY A 1 159 ? -17.180 1.410 30.798 1.00 87.81 159 GLY A O 1
ATOM 1256 N N . SER A 1 160 ? -16.914 3.412 29.825 1.00 91.88 160 SER A N 1
ATOM 1257 C CA . SER A 1 160 ? -17.459 4.177 30.953 1.00 91.88 160 SER A CA 1
ATOM 1258 C C . SER A 1 160 ? -18.943 3.858 31.204 1.00 91.88 160 SER A C 1
ATOM 1260 O O . SER A 1 160 ? -19.352 3.621 32.347 1.00 91.88 160 SER A O 1
ATOM 1262 N N . ARG A 1 161 ? -19.743 3.750 30.132 1.00 91.19 161 ARG A N 1
ATOM 1263 C CA . ARG A 1 161 ? -21.167 3.381 30.191 1.00 91.19 161 ARG A CA 1
ATOM 1264 C C . ARG A 1 161 ? -21.358 1.947 30.667 1.00 91.19 161 ARG A C 1
ATOM 1266 O O . ARG A 1 161 ? -22.215 1.698 31.516 1.00 91.19 161 ARG A O 1
ATOM 1273 N N . LEU A 1 162 ? -20.537 1.020 30.179 1.00 91.62 162 LEU A N 1
ATOM 1274 C CA . LEU A 1 162 ? -20.543 -0.377 30.600 1.00 91.62 162 LEU A CA 1
ATOM 1275 C C . LEU A 1 162 ? -20.205 -0.498 32.091 1.00 91.62 162 LEU A C 1
ATOM 1277 O O . LEU A 1 162 ? -20.930 -1.170 32.820 1.00 91.62 162 LEU A O 1
ATOM 1281 N N . LYS A 1 163 ? -19.174 0.209 32.577 1.00 91.31 163 LYS A N 1
ATOM 1282 C CA . LYS A 1 163 ? -18.834 0.262 34.011 1.00 91.31 163 LYS A CA 1
ATOM 1283 C C . LYS A 1 163 ? -19.993 0.804 34.850 1.00 91.31 163 LYS A C 1
ATOM 1285 O O . LYS A 1 163 ? -20.305 0.248 35.903 1.00 91.31 163 LYS A O 1
ATOM 1290 N N . ALA A 1 164 ? -20.669 1.858 34.389 1.00 92.50 164 ALA A N 1
ATOM 1291 C CA . ALA A 1 164 ? -21.858 2.389 35.057 1.00 92.50 164 ALA A CA 1
ATOM 1292 C C . ALA A 1 164 ? -23.017 1.376 35.085 1.00 92.50 164 ALA A C 1
ATOM 1294 O O . ALA A 1 164 ? -23.668 1.215 36.121 1.00 92.50 164 ALA A O 1
ATOM 1295 N N . ALA A 1 165 ? -23.257 0.664 33.982 1.00 90.75 165 ALA A N 1
ATOM 1296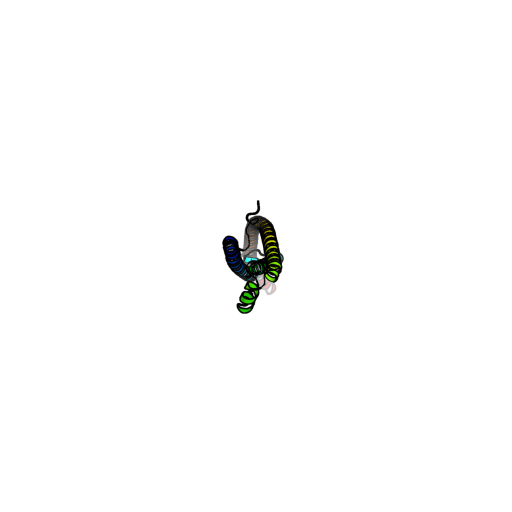 C CA . ALA A 1 165 ? -24.265 -0.389 33.910 1.00 90.75 165 ALA A CA 1
ATOM 1297 C C . ALA A 1 165 ? -23.931 -1.556 34.854 1.00 90.75 165 ALA A C 1
ATOM 1299 O O . ALA A 1 165 ? -24.785 -1.976 35.632 1.00 90.75 165 ALA A O 1
ATOM 1300 N N . GLN A 1 166 ? -22.676 -2.015 34.867 1.00 88.62 166 GLN A N 1
ATOM 1301 C CA . GLN A 1 166 ? -22.189 -3.039 35.795 1.00 88.62 166 GLN A CA 1
ATOM 1302 C C . GLN A 1 166 ? -22.343 -2.607 37.257 1.00 88.62 166 GLN A C 1
ATOM 1304 O O . GLN A 1 166 ? -22.787 -3.400 38.087 1.00 88.62 166 GLN A O 1
ATOM 1309 N N . LYS A 1 167 ? -22.044 -1.342 37.585 1.00 92.88 167 LYS A N 1
ATOM 1310 C CA . LYS A 1 167 ? -22.235 -0.803 38.938 1.00 92.88 167 LYS A CA 1
ATOM 1311 C C . LYS A 1 167 ? -23.706 -0.827 39.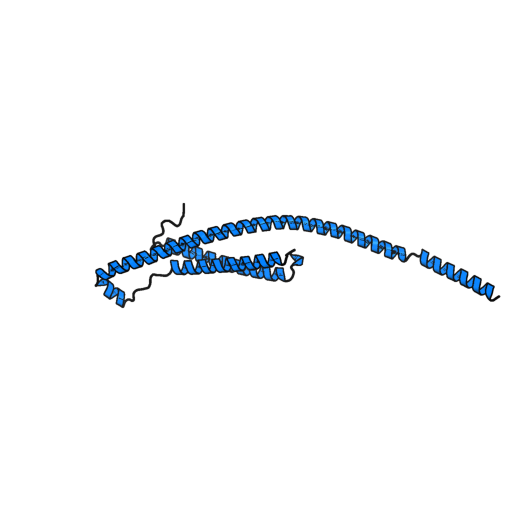354 1.00 92.88 167 LYS A C 1
ATOM 1313 O O . LYS A 1 167 ? -24.010 -1.310 40.440 1.00 92.88 167 LYS A O 1
ATOM 1318 N N . LYS A 1 168 ? -24.619 -0.383 38.482 1.00 90.00 168 LYS A N 1
ATOM 1319 C CA . LYS A 1 168 ? -26.069 -0.462 38.732 1.00 90.00 168 LYS A CA 1
ATOM 1320 C C . LYS A 1 168 ? -26.538 -1.907 38.898 1.00 90.00 168 LYS A C 1
ATOM 1322 O O . LYS A 1 168 ? -27.317 -2.181 39.802 1.00 90.00 168 LYS A O 1
ATOM 1327 N N . MET A 1 169 ? -26.043 -2.831 38.075 1.00 81.50 169 MET A N 1
ATOM 1328 C CA . MET A 1 169 ? -26.345 -4.261 38.186 1.00 81.50 169 MET A CA 1
ATOM 1329 C C . MET A 1 169 ? -25.894 -4.819 39.546 1.00 81.50 169 MET A C 1
ATOM 1331 O O . MET A 1 169 ? -26.664 -5.496 40.220 1.00 81.50 169 MET A O 1
ATOM 1335 N N . SER A 1 170 ? -24.678 -4.480 39.985 1.00 86.00 170 SER A N 1
ATOM 1336 C CA . SER A 1 170 ? -24.140 -4.867 41.295 1.00 86.00 170 SER A CA 1
ATOM 1337 C C . SER A 1 170 ? -24.959 -4.282 42.450 1.00 86.00 170 SER A C 1
ATOM 1339 O O . SER A 1 170 ? -25.312 -4.996 43.388 1.00 86.00 170 SER A O 1
ATOM 1341 N N . GLU A 1 171 ? -25.349 -3.007 42.359 1.00 85.19 171 GLU A N 1
ATOM 1342 C CA . GLU A 1 171 ? -26.234 -2.371 43.339 1.00 85.19 171 GLU A CA 1
ATOM 1343 C C . GLU A 1 171 ? -27.621 -3.026 43.380 1.00 85.19 171 GLU A C 1
ATOM 1345 O O . GLU A 1 171 ? -28.144 -3.252 44.469 1.00 85.19 171 GLU A O 1
ATOM 1350 N N . LEU A 1 172 ? -28.201 -3.389 42.230 1.00 83.19 172 LEU A N 1
ATOM 1351 C CA . LEU A 1 172 ? -29.483 -4.098 42.154 1.00 83.19 172 LEU A CA 1
ATOM 1352 C C . LEU A 1 172 ? -29.399 -5.501 42.758 1.00 83.19 172 LEU A C 1
ATOM 1354 O O . LEU A 1 172 ? -30.265 -5.860 43.552 1.00 83.19 172 LEU A O 1
ATOM 1358 N N . ILE A 1 173 ? -28.343 -6.263 42.456 1.00 78.62 173 ILE A N 1
ATOM 1359 C CA . ILE A 1 173 ? -28.096 -7.576 43.073 1.00 78.62 173 ILE A CA 1
ATOM 1360 C C . ILE A 1 173 ? -27.989 -7.420 44.595 1.00 78.62 173 ILE A C 1
ATOM 1362 O O . ILE A 1 173 ? -28.633 -8.150 45.349 1.00 78.62 173 ILE A O 1
ATOM 1366 N N . ARG A 1 174 ? -27.246 -6.412 45.064 1.00 76.38 174 ARG A N 1
ATOM 1367 C CA . ARG A 1 174 ? -27.067 -6.154 46.498 1.00 76.38 174 ARG A CA 1
ATOM 1368 C C . ARG A 1 174 ? -28.352 -5.683 47.183 1.00 76.38 174 ARG A C 1
ATOM 1370 O O . ARG A 1 174 ? -28.572 -6.010 48.345 1.00 76.38 174 ARG A O 1
ATOM 1377 N N . LYS A 1 175 ? -29.208 -4.934 46.481 1.00 68.56 175 LYS A N 1
ATOM 1378 C CA . LYS A 1 175 ? -30.499 -4.445 46.993 1.00 68.56 175 LYS A CA 1
ATOM 1379 C C . LYS A 1 175 ? -31.586 -5.525 46.962 1.00 68.56 175 LYS A C 1
ATOM 1381 O O . LYS A 1 175 ? -32.457 -5.516 47.826 1.00 68.56 175 LYS A O 1
ATOM 1386 N N . SER A 1 176 ? -31.505 -6.470 46.023 1.00 66.50 176 SER A N 1
ATOM 1387 C CA . SER A 1 176 ? -32.387 -7.640 45.947 1.00 66.50 176 SER A CA 1
ATOM 1388 C C . SER A 1 176 ? -32.118 -8.646 47.071 1.00 66.50 176 SER A C 1
ATOM 1390 O O . SER A 1 176 ? -33.043 -9.314 47.507 1.00 66.50 176 SER A O 1
ATOM 1392 N N . GLY A 1 177 ? -30.883 -8.736 47.572 1.00 61.81 177 GLY A N 1
ATOM 1393 C CA . GLY A 1 177 ? -30.508 -9.580 48.716 1.00 61.81 177 GLY A CA 1
ATOM 1394 C C . GLY A 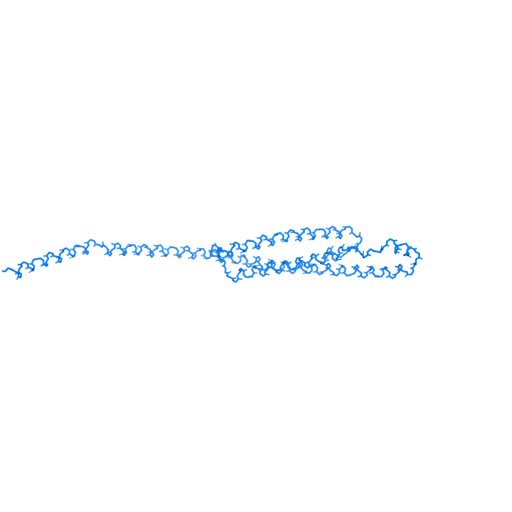1 177 ? -30.583 -8.864 50.068 1.00 61.81 177 GLY A C 1
ATOM 1395 O O . GLY A 1 177 ? -29.719 -9.070 50.916 1.00 61.81 177 GLY A O 1
ATOM 1396 N N . SER A 1 178 ? -31.541 -7.953 50.260 1.00 67.06 178 SER A N 1
ATOM 1397 C CA . SER A 1 178 ? -31.608 -7.150 51.483 1.00 67.06 178 SER A CA 1
ATOM 1398 C C . SER A 1 178 ? -32.083 -7.973 52.685 1.00 67.06 178 SER A C 1
ATOM 1400 O O . SER A 1 178 ? -33.081 -8.692 52.611 1.00 67.06 178 SER A O 1
ATOM 1402 N N . ASN A 1 179 ? -31.445 -7.743 53.837 1.00 67.06 179 ASN A N 1
ATOM 1403 C CA . ASN A 1 179 ? -31.898 -8.170 55.164 1.00 67.06 179 ASN A CA 1
ATOM 1404 C C . ASN A 1 179 ? -33.386 -7.855 55.419 1.00 67.06 179 ASN A C 1
ATOM 1406 O O . ASN A 1 179 ? -34.016 -8.543 56.209 1.00 67.06 179 ASN A O 1
ATOM 1410 N N . THR A 1 180 ? -33.980 -6.874 54.727 1.00 67.25 180 THR A N 1
ATOM 1411 C CA . THR A 1 180 ? -35.425 -6.588 54.772 1.00 67.25 180 THR A CA 1
ATOM 1412 C C . THR A 1 180 ? -36.279 -7.758 54.275 1.00 67.25 180 THR A C 1
ATOM 1414 O O . THR A 1 180 ? -37.302 -8.052 54.884 1.00 67.25 180 THR A O 1
ATOM 1417 N N . GLN A 1 181 ? -35.871 -8.449 53.204 1.00 77.62 181 GLN A N 1
ATOM 1418 C CA . GLN A 1 181 ? -36.602 -9.614 52.696 1.00 7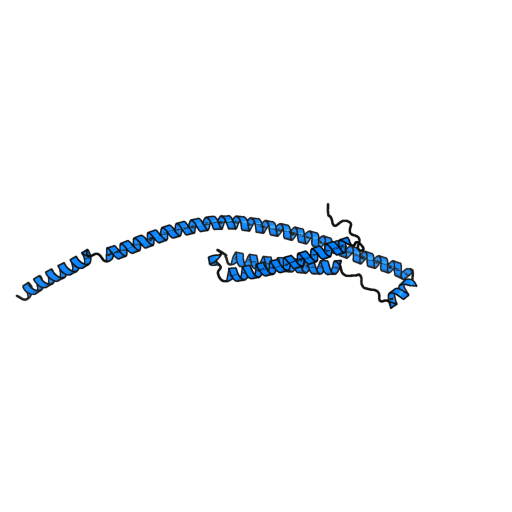7.62 181 GLN A CA 1
ATOM 1419 C C . GLN A 1 181 ? -36.478 -10.799 53.664 1.00 77.62 181 GLN A C 1
ATOM 1421 O O . GLN A 1 181 ? -37.455 -11.500 53.909 1.00 77.62 181 GLN A O 1
ATOM 1426 N N . LEU A 1 182 ? -35.303 -10.975 54.276 1.00 80.81 182 LEU A N 1
ATOM 1427 C CA . LEU A 1 182 ? -35.074 -11.990 55.309 1.00 80.81 182 LEU A CA 1
ATOM 1428 C C . LEU A 1 182 ? -35.896 -11.708 56.578 1.00 80.81 182 LEU A C 1
ATOM 1430 O O . LEU A 1 182 ? -36.557 -12.604 57.095 1.00 80.81 182 LEU A O 1
ATOM 1434 N N . VAL A 1 183 ? -35.927 -10.451 57.034 1.00 83.88 183 VAL A N 1
ATOM 1435 C CA . VAL A 1 183 ? -36.762 -10.002 58.160 1.00 83.88 183 VAL A CA 1
ATOM 1436 C C . VAL A 1 183 ? -38.246 -10.219 57.859 1.00 83.88 183 VAL A C 1
ATOM 1438 O O . VAL A 1 183 ? -38.962 -10.725 58.717 1.00 83.88 183 VAL A O 1
ATOM 1441 N N . LEU A 1 184 ? -38.709 -9.911 56.642 1.00 86.81 184 LEU A N 1
ATOM 1442 C CA . LEU A 1 184 ? -40.094 -10.151 56.227 1.00 86.81 184 LEU A CA 1
ATOM 1443 C C . LEU A 1 184 ? -40.466 -11.640 56.311 1.00 86.81 184 LEU A C 1
ATOM 1445 O O . LEU A 1 184 ? -41.524 -11.975 56.840 1.00 86.81 184 LEU A O 1
ATOM 1449 N N . ILE A 1 185 ? -39.594 -12.531 55.824 1.00 89.62 185 ILE A N 1
ATOM 1450 C CA . ILE A 1 185 ? -39.802 -13.985 55.898 1.00 89.62 185 ILE A CA 1
ATOM 1451 C C . ILE A 1 185 ? -39.887 -14.440 57.359 1.00 89.62 185 ILE A C 1
ATOM 1453 O O . ILE A 1 185 ? -40.811 -15.166 57.716 1.00 89.62 185 ILE A O 1
ATOM 1457 N N . VAL A 1 186 ? -38.971 -13.985 58.221 1.00 91.88 186 VAL A N 1
ATOM 1458 C CA . VAL A 1 186 ? -38.983 -14.325 59.654 1.00 91.88 186 VAL A CA 1
ATOM 1459 C C . VAL A 1 186 ? -40.275 -13.850 60.327 1.00 91.88 186 VAL A C 1
ATOM 1461 O O . VAL A 1 186 ? -40.896 -14.617 61.059 1.00 91.88 186 VAL A O 1
ATOM 1464 N N . VAL A 1 187 ? -40.728 -12.626 60.042 1.00 93.81 187 VAL A N 1
ATOM 1465 C CA . VAL A 1 187 ? -41.993 -12.088 60.572 1.00 93.81 187 VAL A CA 1
ATOM 1466 C C . VAL A 1 187 ? -43.192 -12.922 60.107 1.00 93.81 187 VAL A C 1
ATOM 1468 O O . VAL A 1 187 ? -44.037 -13.276 60.928 1.00 93.81 187 VAL A O 1
ATOM 1471 N N . LEU A 1 188 ? -43.251 -13.293 58.823 1.00 94.25 188 LEU A N 1
ATOM 1472 C CA . LEU A 1 188 ? -44.311 -14.158 58.289 1.00 94.25 188 LEU A CA 1
ATOM 1473 C C . LEU A 1 188 ? -44.328 -15.539 58.959 1.00 94.25 188 LEU A C 1
ATOM 1475 O O . LEU A 1 188 ? -45.406 -16.040 59.271 1.00 94.25 188 LEU A O 1
ATOM 1479 N N . ILE A 1 189 ? -43.160 -16.133 59.231 1.00 95.38 189 ILE A N 1
ATOM 1480 C CA . ILE A 1 189 ? -43.053 -17.419 59.941 1.00 95.38 189 ILE A CA 1
ATOM 1481 C C . ILE A 1 189 ? -43.598 -17.301 61.368 1.00 95.38 189 ILE A C 1
ATOM 1483 O O . ILE A 1 189 ? -44.379 -18.150 61.789 1.00 95.38 189 ILE A O 1
ATOM 1487 N N . VAL A 1 190 ? -43.231 -16.248 62.105 1.00 96.00 190 VAL A N 1
ATOM 1488 C CA . VAL A 1 190 ? -43.720 -16.030 63.478 1.00 96.00 190 VAL A CA 1
ATOM 1489 C C . VAL A 1 190 ? -45.243 -15.887 63.501 1.00 96.00 190 VAL A C 1
ATOM 1491 O O . VAL A 1 190 ? -45.904 -16.537 64.309 1.00 96.00 190 VAL A O 1
ATOM 1494 N N . ILE A 1 191 ? -45.811 -15.092 62.588 1.00 95.88 191 ILE A N 1
ATOM 1495 C CA . ILE A 1 191 ? -47.267 -14.927 62.463 1.00 95.88 191 ILE A CA 1
ATOM 1496 C C . ILE A 1 191 ? -47.943 -16.271 62.159 1.00 95.88 191 ILE A C 1
ATOM 1498 O O . ILE A 1 191 ? -48.957 -16.598 62.774 1.00 95.88 191 ILE A O 1
ATOM 1502 N N . LEU A 1 192 ? -47.372 -17.068 61.251 1.00 95.38 192 LEU A N 1
ATOM 1503 C CA . LEU A 1 192 ? -47.897 -18.386 60.893 1.00 95.38 192 LEU A CA 1
ATOM 1504 C C . LEU A 1 192 ? -47.901 -19.335 62.099 1.00 95.38 192 LEU A C 1
ATOM 1506 O O . LEU A 1 192 ? -48.906 -19.999 62.337 1.00 95.38 192 LEU A O 1
ATOM 1510 N N . VAL A 1 193 ? -46.828 -19.358 62.898 1.00 95.69 193 VAL A N 1
ATOM 1511 C CA . VAL A 1 193 ? -46.754 -20.170 64.126 1.00 95.69 193 VAL A CA 1
ATOM 1512 C C . VAL A 1 193 ? -47.824 -19.749 65.131 1.00 95.69 193 VAL A C 1
ATOM 1514 O O . VAL A 1 193 ? -48.527 -20.611 65.651 1.00 95.69 193 VAL A O 1
ATOM 1517 N N . VAL A 1 194 ? -47.999 -18.445 65.368 1.00 95.38 194 VAL A N 1
ATOM 1518 C CA . VAL A 1 194 ? -49.036 -17.935 66.280 1.00 95.38 194 VAL A CA 1
ATOM 1519 C C . VAL A 1 194 ? -50.427 -18.362 65.811 1.00 95.38 194 VAL A C 1
ATOM 1521 O O . VAL A 1 194 ? -51.190 -18.929 66.592 1.00 95.38 194 VAL A O 1
ATOM 1524 N N . LEU A 1 195 ? -50.742 -18.164 64.529 1.00 94.38 195 LEU A N 1
ATOM 1525 C CA . LEU A 1 195 ? -52.025 -18.578 63.958 1.00 94.38 195 LEU A CA 1
ATOM 1526 C C . LEU A 1 195 ? -52.245 -20.089 64.056 1.00 94.38 195 LEU A C 1
ATOM 1528 O O . LEU A 1 195 ? -53.342 -20.513 64.402 1.00 94.38 195 LEU A O 1
ATOM 1532 N N . ALA A 1 196 ? -51.216 -20.898 63.799 1.00 94.00 196 ALA A N 1
ATOM 1533 C CA . ALA A 1 196 ? -51.303 -22.346 63.943 1.00 94.00 196 ALA A CA 1
ATOM 1534 C C . ALA A 1 196 ? -51.570 -22.743 65.401 1.00 94.00 196 ALA A C 1
ATOM 1536 O O . ALA A 1 196 ? -52.493 -23.506 65.660 1.00 94.00 196 ALA A O 1
ATOM 1537 N N . THR A 1 197 ? -50.827 -22.186 66.365 1.00 94.06 197 THR A N 1
ATOM 1538 C CA . THR A 1 197 ? -51.067 -22.474 67.789 1.00 94.06 197 THR A CA 1
ATOM 1539 C C . THR A 1 197 ? -52.472 -22.085 68.228 1.00 94.06 197 THR A C 1
ATOM 1541 O O . THR A 1 197 ? -53.093 -22.839 68.962 1.00 94.06 197 THR A O 1
ATOM 1544 N N . PHE A 1 198 ? -52.998 -20.960 67.741 1.00 95.25 198 PHE A N 1
ATOM 1545 C CA . PHE A 1 198 ? -54.353 -20.513 68.055 1.00 95.25 198 PHE A CA 1
ATOM 1546 C C . PHE A 1 198 ? -55.432 -21.370 67.381 1.00 95.25 198 PHE A C 1
ATOM 1548 O O . PHE A 1 198 ? -56.491 -21.576 67.952 1.00 95.25 198 PHE A O 1
ATOM 1555 N N . ALA A 1 199 ? -55.184 -21.866 66.167 1.00 94.44 199 ALA A N 1
ATOM 1556 C CA . ALA A 1 199 ? -56.129 -22.710 65.438 1.00 94.44 199 ALA A CA 1
ATOM 1557 C C . ALA A 1 199 ? -56.202 -24.153 65.970 1.00 94.44 199 ALA A C 1
ATOM 1559 O O . ALA A 1 199 ? -57.228 -24.807 65.800 1.00 94.44 199 ALA A O 1
ATOM 1560 N N . PHE A 1 200 ? -55.113 -24.661 66.558 1.00 90.44 200 PHE A N 1
ATOM 1561 C CA . PHE A 1 200 ? -55.026 -26.016 67.121 1.00 90.44 200 PHE A CA 1
ATOM 1562 C C . PHE A 1 200 ? -55.239 -26.076 68.645 1.00 90.44 200 PHE A C 1
ATOM 1564 O O . PHE A 1 200 ? -55.188 -27.170 69.209 1.00 90.44 200 PHE A O 1
ATOM 1571 N N . MET A 1 201 ? -55.451 -24.930 69.299 1.00 84.00 201 MET A N 1
ATOM 1572 C CA . MET A 1 201 ? -55.859 -24.826 70.704 1.00 84.00 201 MET A CA 1
ATOM 1573 C C . MET A 1 201 ? -57.383 -24.763 70.807 1.00 84.00 201 MET A C 1
ATOM 1575 O O . MET A 1 201 ? -57.921 -25.428 71.718 1.00 84.00 201 MET A O 1
#

InterPro domains:
  IPR000727 Target SNARE coiled-coil homology domain [PF05739] (146-196)
  IPR000727 Target SNARE coiled-coil homology domain [PS50192] (110-172)
  IPR000727 Target SNARE coiled-coil homology domain [SM00397] (105-172)
  IPR006012 Syntaxin/epimorphin, conserved site [PS00914] (116-155)
  IPR010989 SNARE [SSF47661] (6-78)
  IPR015260 Syntaxin 6/10/61, N-terminal [PF09177] (9-74)

Organism: Chlamydomonas incerta (NCBI:txid51695)

Radius of gyration: 39.0 Å; chains: 1; bounding box: 91×43×118 Å